Protein AF-A0A930I0I2-F1 (afdb_monomer_lite)

Organism: NCBI:txid470565

pLDDT: mean 81.36, std 16.93, range [35.41, 98.44]

Secondary structure (DSSP, 8-state):
------GGGHHHHHHHHH-------TTB-TTS-B----HHHHTT-SSHHHHSEEEEETTT--EEEPPPTTT---EEESSPPPEEEEE-SSSEEEEEEEEEETTEEEEEEEPPPTT---HHHHHHHTS-EEEE-TTTEE--EEEEESSTT---EEEEEEEE-SSSTTEEEEE-EE-TT--S-SSB-EE--S--GGGGGGG-EEEEEHHHHHHHHHHHHHTTPPPP--GGGG-

Structure (mmCIF, N/CA/C/O backbone):
data_AF-A0A930I0I2-F1
#
_entry.id   AF-A0A930I0I2-F1
#
loop_
_atom_site.group_PDB
_atom_site.id
_atom_site.type_symbol
_atom_site.label_atom_id
_atom_site.label_alt_id
_atom_site.label_comp_id
_atom_site.label_asym_id
_atom_site.label_entity_id
_atom_site.label_seq_id
_atom_site.pdbx_PDB_ins_code
_atom_site.Cartn_x
_atom_site.Cartn_y
_atom_site.Cartn_z
_atom_site.occupancy
_atom_site.B_iso_or_equiv
_atom_site.auth_seq_id
_atom_site.auth_comp_id
_atom_site.auth_asym_id
_atom_site.auth_atom_id
_atom_site.pdbx_PDB_model_num
ATOM 1 N N . MET A 1 1 ? -36.118 -1.905 63.253 1.00 38.25 1 MET A N 1
ATOM 2 C CA . MET A 1 1 ? -36.672 -1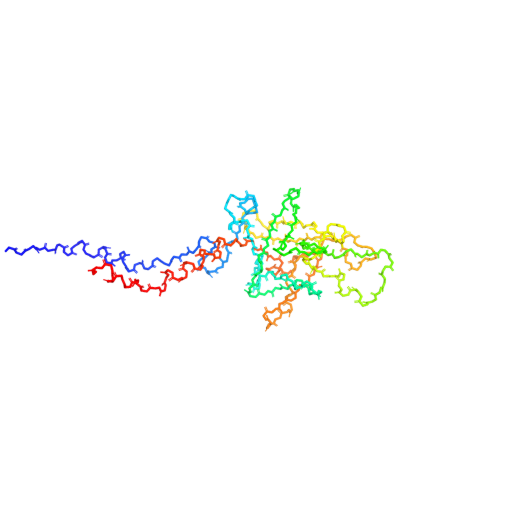.181 62.087 1.00 38.25 1 MET A CA 1
ATOM 3 C C . MET A 1 1 ? -35.900 -1.634 60.847 1.00 38.25 1 MET A C 1
ATOM 5 O O . MET A 1 1 ? -34.799 -1.159 60.617 1.00 38.25 1 MET A O 1
ATOM 9 N N . MET A 1 2 ? -36.390 -2.649 60.124 1.00 35.41 2 MET A N 1
ATOM 10 C CA . MET A 1 2 ? -35.710 -3.192 58.935 1.00 35.41 2 MET A CA 1
ATOM 11 C C . MET A 1 2 ? -36.033 -2.324 57.714 1.00 35.41 2 MET A C 1
ATOM 13 O O . MET A 1 2 ? -37.198 -2.191 57.339 1.00 35.41 2 MET A O 1
ATOM 17 N N . ARG A 1 3 ? -35.004 -1.729 57.097 1.00 46.03 3 ARG A N 1
ATOM 18 C CA . ARG A 1 3 ?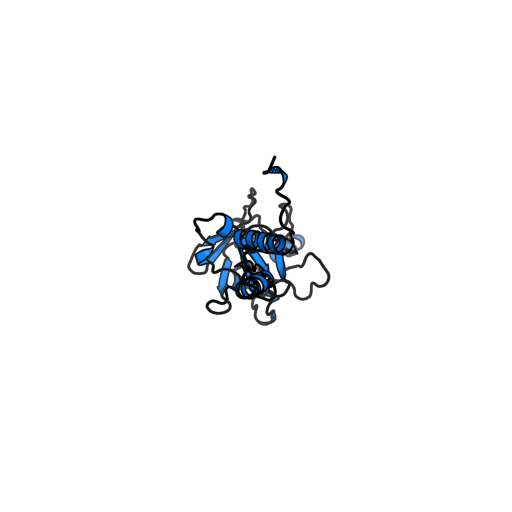 -35.109 -1.045 55.801 1.00 46.03 3 ARG A CA 1
ATOM 19 C C . ARG A 1 3 ? -35.489 -2.080 54.738 1.00 46.03 3 ARG A C 1
ATOM 21 O O . ARG A 1 3 ? -34.676 -2.929 54.387 1.00 46.03 3 ARG A O 1
ATOM 28 N N . LYS A 1 4 ? -36.721 -2.007 54.229 1.00 47.16 4 LYS A N 1
ATOM 29 C CA . LYS A 1 4 ? -37.136 -2.727 53.021 1.00 47.16 4 LYS A CA 1
ATOM 30 C C . LYS A 1 4 ? -36.369 -2.127 51.844 1.00 47.16 4 LYS A C 1
ATOM 32 O O . LYS A 1 4 ? -36.668 -1.021 51.406 1.00 47.16 4 LYS A O 1
ATOM 37 N N . ILE A 1 5 ? -35.338 -2.826 51.385 1.00 53.22 5 ILE A N 1
ATOM 38 C CA . ILE A 1 5 ? -34.658 -2.498 50.135 1.00 53.22 5 ILE A CA 1
ATOM 39 C C . ILE A 1 5 ? -35.673 -2.777 49.020 1.00 53.22 5 ILE A C 1
ATOM 41 O O . ILE A 1 5 ? -36.119 -3.911 48.854 1.00 53.22 5 ILE A O 1
ATOM 45 N N . ASN A 1 6 ? -36.108 -1.728 48.319 1.00 47.31 6 ASN A N 1
ATOM 46 C CA . ASN A 1 6 ? -37.063 -1.831 47.219 1.00 47.31 6 ASN A CA 1
ATOM 47 C C . ASN A 1 6 ? -36.444 -2.654 46.079 1.00 47.31 6 ASN A C 1
ATOM 49 O O . ASN A 1 6 ? -35.686 -2.133 45.262 1.00 47.31 6 ASN A O 1
ATOM 53 N N . LEU A 1 7 ? -36.816 -3.935 46.011 1.00 49.47 7 LEU A N 1
ATOM 54 C CA . LEU A 1 7 ? -36.404 -4.897 44.982 1.00 49.47 7 LEU A CA 1
ATOM 55 C C . LEU A 1 7 ? -36.693 -4.402 43.545 1.00 49.47 7 LEU A C 1
ATOM 57 O O . LEU A 1 7 ? -36.041 -4.824 42.595 1.00 49.47 7 LEU A O 1
ATOM 61 N N . PHE A 1 8 ? -37.623 -3.450 43.398 1.00 51.97 8 PHE A N 1
ATOM 62 C CA . PHE A 1 8 ? -38.012 -2.817 42.133 1.00 51.97 8 PHE A CA 1
ATOM 63 C C . PHE A 1 8 ? -36.904 -1.999 41.446 1.00 51.97 8 PHE A C 1
ATOM 65 O O . PHE A 1 8 ? -36.985 -1.786 40.241 1.00 51.97 8 PHE A O 1
ATOM 72 N N . PHE A 1 9 ? -35.863 -1.572 42.169 1.00 50.59 9 PHE A N 1
ATOM 73 C CA . PHE A 1 9 ? -34.724 -0.847 41.582 1.00 50.59 9 PHE A CA 1
ATOM 74 C C . PHE A 1 9 ? -33.517 -1.737 41.263 1.00 50.59 9 PHE A C 1
ATOM 76 O O . PHE A 1 9 ? -32.607 -1.298 40.567 1.00 50.59 9 PHE A O 1
ATOM 83 N N . ILE A 1 10 ? -33.499 -2.984 41.740 1.00 55.12 10 ILE A N 1
ATOM 84 C CA . ILE A 1 10 ? -32.363 -3.897 41.541 1.00 55.12 10 ILE A CA 1
ATOM 85 C C . ILE A 1 10 ? -32.454 -4.575 40.168 1.00 55.12 10 ILE A C 1
ATOM 87 O O . ILE A 1 10 ? -31.442 -4.748 39.495 1.00 55.12 10 ILE A O 1
ATOM 91 N N . LEU A 1 11 ? -33.671 -4.891 39.713 1.00 52.16 11 LEU A N 1
ATOM 92 C CA . LEU A 1 11 ? -33.903 -5.608 38.456 1.00 52.16 11 LEU A CA 1
ATOM 93 C C . LEU A 1 11 ? -33.426 -4.845 37.195 1.00 52.16 11 LEU A C 1
ATOM 95 O O . LEU A 1 11 ? -32.760 -5.465 36.368 1.00 52.16 11 LEU A O 1
ATOM 99 N N . PRO A 1 12 ? -33.665 -3.523 37.034 1.00 56.69 12 PRO A N 1
ATOM 100 C CA . PRO A 1 12 ? -33.175 -2.777 35.868 1.00 56.69 12 PRO A CA 1
ATOM 101 C C . PRO A 1 12 ? -31.645 -2.650 35.846 1.00 56.69 12 PRO A C 1
ATOM 103 O O . PRO A 1 12 ? -31.028 -2.740 34.788 1.00 56.69 12 PRO A O 1
ATOM 106 N N . VAL A 1 13 ? -31.024 -2.482 37.019 1.00 56.88 13 VAL A N 1
ATOM 107 C CA . VAL A 1 13 ? -29.564 -2.361 37.171 1.00 56.88 13 VAL A CA 1
ATOM 108 C C . VAL A 1 13 ? -28.870 -3.689 36.858 1.00 56.88 13 VAL A C 1
ATOM 110 O O . VAL A 1 13 ? -27.823 -3.700 36.217 1.00 56.88 13 VAL A O 1
ATOM 113 N N . MET A 1 14 ? -29.476 -4.819 37.234 1.00 54.19 14 MET A N 1
ATOM 114 C CA . MET A 1 14 ? -28.942 -6.148 36.923 1.00 54.19 14 MET A CA 1
ATOM 115 C C . MET A 1 14 ? -29.042 -6.493 35.427 1.00 54.19 14 MET A C 1
ATOM 117 O O . MET A 1 14 ? -28.151 -7.145 34.896 1.00 54.19 14 MET A O 1
ATOM 121 N N . ILE A 1 15 ? -30.075 -6.007 34.727 1.00 54.91 15 ILE A N 1
ATOM 122 C CA . ILE A 1 15 ? -30.208 -6.158 33.265 1.00 54.91 15 ILE A CA 1
ATOM 123 C C . ILE A 1 15 ? -29.134 -5.340 32.527 1.00 54.91 15 ILE A C 1
ATOM 125 O O . ILE A 1 15 ? -28.549 -5.833 31.567 1.00 54.91 15 ILE A O 1
ATOM 129 N N . LEU A 1 16 ? -28.808 -4.133 33.007 1.00 51.69 16 LEU A N 1
ATOM 130 C CA . LEU A 1 16 ? -27.704 -3.316 32.477 1.00 51.69 16 LEU A CA 1
ATOM 131 C C . LEU A 1 16 ? -26.320 -3.956 32.696 1.00 51.69 16 LEU A C 1
ATOM 133 O O . LEU A 1 16 ? -25.446 -3.785 31.855 1.00 51.69 16 LEU A O 1
ATOM 137 N N . LEU A 1 17 ? -26.135 -4.725 33.776 1.00 49.16 17 LEU A N 1
ATOM 138 C CA . LEU A 1 17 ? -24.907 -5.488 34.058 1.00 49.16 17 LEU A CA 1
ATOM 139 C C . LEU A 1 17 ? -24.774 -6.777 33.222 1.00 49.16 17 LEU A C 1
ATOM 141 O O . LEU A 1 17 ? -23.666 -7.275 33.046 1.00 49.16 17 LEU A O 1
ATOM 145 N N . LEU A 1 18 ? -25.884 -7.319 32.706 1.00 45.09 18 LEU A N 1
ATOM 146 C CA . LEU A 1 18 ? -25.906 -8.500 31.827 1.00 45.09 18 LEU A CA 1
ATOM 147 C C . LEU A 1 18 ? -25.731 -8.144 30.344 1.00 45.09 18 LEU A C 1
ATOM 149 O O . LEU A 1 18 ? -25.440 -9.021 29.528 1.00 45.09 18 LEU A O 1
ATOM 153 N N . CYS A 1 19 ? -25.862 -6.866 29.985 1.00 43.16 19 CYS A N 1
ATOM 154 C CA . CYS A 1 19 ? -25.411 -6.361 28.699 1.00 43.16 19 CYS A CA 1
ATOM 155 C C . CYS A 1 19 ? -23.885 -6.266 28.727 1.00 43.16 19 CYS A C 1
ATOM 157 O O . CYS A 1 19 ? -23.324 -5.195 28.941 1.00 43.16 19 CYS A O 1
ATOM 159 N N . SER A 1 20 ? -23.200 -7.386 28.490 1.00 45.38 20 SER A N 1
ATOM 160 C CA . SER A 1 20 ? -21.807 -7.353 28.056 1.00 45.38 20 SER A CA 1
ATOM 161 C C . SER A 1 20 ? -21.763 -6.530 26.768 1.00 45.38 20 SER A C 1
ATOM 163 O O . SER A 1 20 ? -22.045 -7.046 25.681 1.00 45.38 20 SER A O 1
ATOM 165 N N . THR A 1 21 ? -21.491 -5.229 26.867 1.00 45.25 21 THR A N 1
ATOM 166 C CA . THR A 1 21 ? -21.156 -4.431 25.698 1.00 45.25 21 THR A CA 1
ATOM 167 C C . THR A 1 21 ? -19.889 -5.062 25.164 1.00 45.25 21 THR A C 1
ATOM 169 O O . THR A 1 21 ? -18.833 -4.950 25.784 1.00 45.25 21 THR A O 1
ATOM 172 N N . ARG A 1 22 ? -19.994 -5.802 24.057 1.00 47.19 22 ARG A N 1
ATOM 173 C CA . ARG A 1 22 ? -18.814 -6.150 23.278 1.00 47.19 22 ARG A CA 1
ATOM 174 C C . ARG A 1 22 ? -18.198 -4.809 22.914 1.00 47.19 22 ARG A C 1
ATOM 176 O O . ARG A 1 22 ? -18.758 -4.092 22.089 1.00 47.19 22 ARG A O 1
ATOM 183 N N . SER A 1 23 ? -17.145 -4.418 23.621 1.00 49.84 23 SER A N 1
ATOM 184 C CA . SER A 1 23 ? -16.356 -3.255 23.257 1.00 49.84 23 SER A CA 1
ATOM 185 C C . SER A 1 23 ? -15.853 -3.549 21.854 1.00 49.84 23 SER A C 1
ATOM 187 O O . SER A 1 23 ? -15.070 -4.470 21.657 1.00 49.84 23 SER A O 1
ATOM 189 N N . MET A 1 24 ? -16.412 -2.864 20.865 1.00 58.06 24 MET A N 1
ATOM 190 C CA . MET A 1 24 ? -15.939 -2.924 19.491 1.00 58.06 24 MET A CA 1
ATOM 191 C C . MET A 1 24 ? -14.930 -1.797 19.347 1.00 58.06 24 MET A C 1
ATOM 193 O O . MET A 1 24 ? -15.205 -0.666 19.753 1.00 58.06 24 MET A O 1
ATOM 197 N N . ALA A 1 25 ? -13.760 -2.089 18.794 1.00 60.59 25 ALA A N 1
ATOM 198 C CA . ALA A 1 25 ? -12.853 -1.020 18.424 1.00 60.59 25 ALA A CA 1
ATOM 199 C C . ALA A 1 25 ? -13.436 -0.229 17.260 1.00 60.59 25 ALA A C 1
ATOM 201 O O . ALA A 1 25 ? -13.974 -0.811 16.319 1.00 60.59 25 ALA A O 1
ATOM 202 N N . GLN A 1 26 ? -13.287 1.093 17.310 1.00 64.88 26 GLN A N 1
ATOM 203 C CA . GLN A 1 26 ? -13.819 2.017 16.307 1.00 64.88 26 GLN A CA 1
ATOM 204 C C . GLN A 1 26 ? -13.385 1.668 14.866 1.00 64.88 26 GLN A C 1
ATOM 206 O O . GLN A 1 26 ? -14.102 1.987 13.920 1.00 64.88 26 GLN A O 1
ATOM 211 N N . GLY A 1 27 ? -12.252 0.975 14.698 1.00 80.50 27 GLY A N 1
ATOM 212 C CA . GLY A 1 27 ? -11.712 0.571 13.398 1.00 80.50 27 GLY A CA 1
ATOM 213 C C . GLY A 1 27 ? -12.313 -0.698 12.770 1.00 80.50 27 GLY A C 1
ATOM 214 O O . GLY A 1 27 ? -11.995 -0.990 11.614 1.00 80.50 27 GLY A O 1
ATOM 215 N N . GLN A 1 28 ? -13.155 -1.470 13.472 1.00 87.69 28 GLN A N 1
ATOM 216 C CA . GLN A 1 28 ? -13.702 -2.749 12.982 1.00 87.69 28 GLN A CA 1
ATOM 217 C C . GLN A 1 28 ? -15.238 -2.780 12.939 1.00 87.69 28 GLN A C 1
ATOM 219 O O . GLN A 1 28 ? -15.914 -2.165 13.760 1.00 87.69 28 GLN A O 1
ATOM 224 N N . ASP A 1 29 ? -15.791 -3.524 11.978 1.00 85.12 29 ASP A N 1
ATOM 225 C CA . ASP A 1 29 ? -17.227 -3.778 11.857 1.00 85.12 29 ASP A CA 1
ATOM 226 C C . ASP A 1 29 ? -17.707 -4.924 12.769 1.00 85.12 29 ASP A C 1
ATOM 228 O O . ASP A 1 29 ? -16.924 -5.576 13.462 1.00 85.12 29 ASP A O 1
ATOM 232 N N . ALA A 1 30 ? -19.014 -5.210 12.743 1.00 82.69 30 ALA A N 1
ATOM 233 C CA . ALA A 1 30 ? -19.640 -6.266 13.549 1.00 82.69 30 ALA A CA 1
ATOM 234 C C . ALA A 1 30 ? -19.101 -7.689 13.281 1.00 82.69 30 ALA A C 1
ATOM 236 O O . ALA A 1 30 ? -19.321 -8.584 14.096 1.00 82.69 30 ALA A O 1
ATOM 237 N N . ASN A 1 31 ? -18.397 -7.900 12.166 1.00 84.06 31 ASN A N 1
ATOM 238 C CA . ASN A 1 31 ? -17.780 -9.167 11.776 1.00 84.06 31 ASN A CA 1
ATOM 239 C C . ASN A 1 31 ? -16.259 -9.174 12.023 1.00 84.06 31 ASN A C 1
ATOM 241 O O . ASN A 1 31 ? -15.558 -10.036 11.483 1.00 84.06 31 ASN A O 1
ATOM 245 N N . TYR A 1 32 ? -15.742 -8.221 12.810 1.00 83.19 32 TYR A N 1
ATOM 246 C CA . TYR A 1 32 ? -14.315 -8.037 13.093 1.00 83.19 32 TYR A CA 1
ATOM 247 C C . TYR A 1 32 ? -13.475 -7.789 11.830 1.00 83.19 32 TYR A C 1
ATOM 249 O O . TYR A 1 32 ? -12.282 -8.103 11.782 1.00 83.19 32 TYR A O 1
ATOM 257 N N . LYS A 1 33 ? -14.088 -7.241 10.774 1.00 88.75 33 LYS A N 1
ATOM 258 C CA . LYS A 1 33 ? -13.380 -6.799 9.572 1.00 88.75 33 LYS A CA 1
ATOM 259 C C . LYS A 1 33 ? -13.045 -5.327 9.700 1.00 88.75 33 LYS A C 1
ATOM 261 O O . LYS A 1 33 ? -13.829 -4.539 10.219 1.00 88.75 33 LYS A O 1
ATOM 266 N N . TRP A 1 34 ? -11.875 -4.941 9.207 1.00 94.38 34 TRP A N 1
ATOM 267 C CA . TRP A 1 34 ? -11.480 -3.541 9.219 1.00 94.38 34 TRP A CA 1
ATOM 268 C C . TRP A 1 34 ? -12.423 -2.690 8.380 1.00 94.38 34 TRP A C 1
ATOM 270 O O . TRP A 1 34 ? -12.714 -3.031 7.231 1.00 94.38 34 TRP A O 1
ATOM 280 N N . VAL A 1 35 ? -12.837 -1.549 8.922 1.00 94.31 35 VAL A N 1
ATOM 281 C CA . VAL A 1 35 ? -13.601 -0.534 8.189 1.00 94.31 35 VAL A CA 1
ATOM 282 C C . VAL A 1 35 ? -12.679 0.210 7.219 1.00 94.31 35 VAL A C 1
ATOM 284 O O . VAL A 1 35 ? -13.036 0.349 6.050 1.00 94.31 35 VAL A O 1
ATOM 287 N N . GLY A 1 36 ? -11.458 0.543 7.653 1.00 95.19 36 GLY A N 1
ATOM 288 C CA . GLY A 1 36 ? -10.484 1.337 6.896 1.00 95.19 36 GLY A CA 1
ATOM 289 C C . GLY A 1 36 ? -10.616 2.836 7.173 1.00 95.19 36 GLY A C 1
ATOM 290 O O . GLY A 1 36 ? -11.591 3.281 7.779 1.00 95.19 36 GLY A O 1
ATOM 291 N N . ASN A 1 37 ? -9.634 3.615 6.717 1.00 96.75 37 ASN A N 1
ATOM 292 C CA . ASN A 1 37 ? -9.574 5.058 6.949 1.00 96.75 37 ASN A CA 1
ATOM 293 C C . ASN A 1 37 ? -9.609 5.870 5.655 1.00 96.75 37 ASN A C 1
ATOM 295 O O . ASN A 1 37 ? -9.185 5.416 4.589 1.00 96.75 37 ASN A O 1
ATOM 299 N N . GLU A 1 38 ? -10.088 7.104 5.774 1.00 95.38 38 GLU A N 1
ATOM 300 C CA . GLU A 1 38 ? -9.947 8.122 4.737 1.00 95.38 38 GLU A CA 1
ATOM 301 C C . GLU A 1 38 ? -8.498 8.623 4.717 1.00 95.38 38 GLU A C 1
ATOM 303 O O . GLU A 1 38 ? -7.921 8.925 5.761 1.00 95.38 38 GLU A O 1
ATOM 308 N N . LEU A 1 39 ? -7.881 8.733 3.537 1.00 94.62 39 LEU A N 1
ATOM 309 C CA . LEU A 1 39 ? -6.479 9.170 3.450 1.00 94.62 39 LEU A CA 1
ATOM 310 C C . LEU A 1 39 ? -6.261 10.577 4.024 1.00 94.62 39 LEU A C 1
ATOM 312 O O . LEU A 1 39 ? -5.215 10.854 4.607 1.00 94.62 39 LEU A O 1
ATOM 316 N N . SER A 1 40 ? -7.257 11.454 3.893 1.00 92.50 40 SER A N 1
ATOM 317 C CA . SER A 1 40 ? -7.248 12.815 4.444 1.00 92.50 40 SER A CA 1
ATOM 318 C C . SER A 1 40 ? -7.254 12.856 5.972 1.00 92.50 40 SER A C 1
ATOM 320 O O . SER A 1 40 ? -6.789 13.836 6.542 1.00 92.50 40 SER A O 1
ATOM 322 N N . THR A 1 41 ? -7.767 11.820 6.643 1.00 92.56 41 THR A N 1
ATOM 323 C CA . THR A 1 41 ? -7.766 11.738 8.112 1.00 92.56 41 THR A CA 1
ATOM 324 C C . THR A 1 41 ? -6.497 11.086 8.649 1.00 92.56 41 THR A C 1
ATOM 326 O O . THR A 1 41 ? -6.192 11.222 9.831 1.00 92.56 41 THR A O 1
ATOM 329 N N . VAL A 1 42 ? -5.780 10.356 7.795 1.00 92.69 42 VAL A N 1
ATOM 330 C CA . VAL A 1 42 ? -4.522 9.674 8.113 1.00 92.69 42 VAL A CA 1
ATOM 331 C C . VAL A 1 42 ? -3.334 10.609 7.933 1.00 92.69 42 VAL A C 1
ATOM 333 O O . VAL A 1 42 ? -2.493 10.696 8.814 1.00 92.69 42 VAL A O 1
ATOM 336 N N . ILE A 1 43 ? -3.234 11.289 6.791 1.00 91.69 43 ILE A N 1
ATOM 337 C CA . ILE A 1 43 ? -2.031 12.039 6.414 1.00 91.69 43 ILE A CA 1
ATOM 338 C C . ILE A 1 43 ? -1.994 13.388 7.130 1.00 91.69 43 ILE A C 1
ATOM 340 O O . ILE A 1 43 ? -2.938 14.169 7.045 1.00 91.69 43 ILE A O 1
ATOM 344 N N . GLY A 1 44 ? -0.866 13.691 7.780 1.00 85.56 44 GLY A N 1
ATOM 345 C CA . GLY A 1 44 ? -0.661 14.971 8.465 1.00 85.56 44 GLY A CA 1
ATOM 346 C C . GLY A 1 44 ? -1.509 15.126 9.730 1.00 85.56 44 GLY A C 1
ATOM 347 O O . GLY A 1 44 ? -1.733 16.246 10.186 1.00 85.56 44 GLY A O 1
ATOM 348 N N . ASN A 1 45 ? -1.989 14.017 10.294 1.00 92.81 45 ASN A N 1
ATOM 349 C CA . ASN A 1 45 ? -2.738 14.018 11.539 1.00 92.81 45 ASN A CA 1
ATOM 350 C C . ASN A 1 45 ? -1.826 14.439 12.708 1.00 92.81 45 ASN 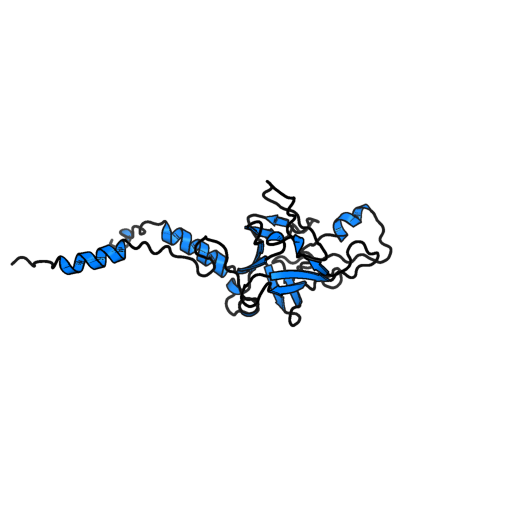A C 1
ATOM 352 O O . ASN A 1 45 ? -0.639 14.109 12.742 1.00 92.81 45 ASN A O 1
ATOM 356 N N . SER A 1 46 ? -2.365 15.158 13.693 1.00 92.19 46 SER A N 1
ATOM 357 C CA . SER A 1 46 ? -1.611 15.538 14.895 1.00 92.19 46 SER A CA 1
ATOM 358 C C . SER A 1 46 ? -1.320 14.348 15.815 1.00 92.19 46 SER A C 1
ATOM 360 O O . SER A 1 46 ? -0.345 14.376 16.565 1.00 92.19 46 SER A O 1
ATOM 362 N N . ASN A 1 47 ? -2.132 13.289 15.752 1.00 92.25 47 ASN A N 1
ATOM 363 C CA . ASN A 1 47 ? -1.865 12.027 16.426 1.00 92.25 47 ASN A CA 1
ATOM 364 C C . ASN A 1 47 ? -0.892 11.179 15.591 1.00 92.25 47 ASN A C 1
ATOM 366 O O . ASN A 1 47 ? -1.226 10.719 14.499 1.00 92.25 47 ASN A O 1
ATOM 370 N N . ALA A 1 48 ? 0.297 10.913 16.135 1.00 91.31 48 ALA A N 1
ATOM 371 C CA . ALA A 1 48 ? 1.309 10.087 15.480 1.00 91.31 48 ALA A CA 1
ATOM 372 C C . ALA A 1 48 ? 0.815 8.661 15.163 1.00 91.31 48 ALA A C 1
ATOM 374 O O . ALA A 1 48 ? 1.168 8.116 14.118 1.00 91.31 48 ALA A O 1
ATOM 375 N N . ASP A 1 49 ? -0.051 8.087 16.005 1.00 93.19 49 ASP A N 1
ATOM 376 C CA . ASP A 1 49 ? -0.615 6.749 15.789 1.00 93.19 49 ASP A CA 1
ATOM 377 C C . ASP A 1 49 ? -1.580 6.699 14.592 1.00 93.19 49 ASP A C 1
ATOM 379 O O . ASP A 1 49 ? -1.793 5.631 14.020 1.00 93.19 49 ASP A O 1
ATOM 383 N N . MET A 1 50 ? -2.142 7.842 14.186 1.00 94.25 50 MET A N 1
ATOM 384 C CA . MET A 1 50 ? -2.968 7.947 12.978 1.00 94.25 50 MET A CA 1
ATOM 385 C C . MET A 1 50 ? -2.123 8.033 11.702 1.00 94.25 50 MET A C 1
ATOM 387 O O . MET A 1 50 ? -2.587 7.614 10.648 1.00 94.25 50 MET A O 1
ATOM 391 N N . ASN A 1 51 ? -0.890 8.545 11.790 1.00 92.31 51 ASN A N 1
ATOM 392 C CA . ASN A 1 51 ? 0.009 8.702 10.640 1.00 92.31 51 ASN A CA 1
ATOM 393 C C . ASN A 1 51 ? 0.742 7.402 10.269 1.00 92.31 51 ASN A C 1
ATOM 395 O O . ASN A 1 51 ? 1.175 7.244 9.127 1.00 92.31 51 ASN A O 1
ATOM 399 N N . ALA A 1 52 ? 0.914 6.489 11.229 1.00 93.31 52 ALA A N 1
ATOM 400 C CA . ALA A 1 52 ? 1.487 5.170 10.994 1.00 93.31 52 ALA A CA 1
ATOM 401 C C . ALA A 1 52 ? 0.394 4.213 10.507 1.00 93.31 52 ALA A C 1
ATOM 403 O O . ALA A 1 52 ? -0.561 3.940 11.237 1.00 93.31 52 ALA A O 1
ATOM 404 N N . VAL A 1 53 ? 0.535 3.691 9.288 1.00 95.44 53 VAL A N 1
ATOM 405 C CA . VAL A 1 53 ? -0.479 2.838 8.657 1.00 95.44 53 VAL A CA 1
ATOM 406 C C . VAL A 1 53 ? 0.032 1.461 8.278 1.00 95.44 53 VAL A C 1
ATOM 408 O O . VAL A 1 53 ? 1.213 1.236 8.062 1.00 95.44 53 VAL A O 1
ATOM 411 N N . TYR A 1 54 ? -0.906 0.536 8.151 1.00 96.56 54 TYR A N 1
ATOM 412 C CA . TYR A 1 54 ? -0.716 -0.838 7.733 1.00 96.56 54 TYR A CA 1
ATOM 413 C C . TYR A 1 54 ? -1.664 -1.092 6.569 1.00 96.56 54 TYR A C 1
ATOM 415 O O . TYR A 1 54 ? -2.876 -0.885 6.677 1.00 96.56 54 TYR A O 1
ATOM 423 N N . LEU A 1 55 ? -1.116 -1.529 5.439 1.00 97.44 55 LEU A N 1
ATOM 424 C CA . LEU A 1 55 ? -1.897 -1.741 4.228 1.00 97.44 55 LEU A CA 1
ATOM 425 C C . LEU A 1 55 ? -2.526 -3.141 4.258 1.00 97.44 55 LEU A C 1
ATOM 427 O O . LEU A 1 55 ? -1.829 -4.138 4.094 1.00 97.44 55 LEU A O 1
ATOM 431 N N . TYR A 1 56 ? -3.833 -3.221 4.497 1.00 97.44 56 TYR A N 1
ATOM 432 C CA . TYR A 1 56 ? -4.592 -4.464 4.649 1.00 97.44 56 TYR A CA 1
ATOM 433 C C . TYR A 1 56 ? -5.293 -4.857 3.348 1.00 97.44 56 TYR A C 1
ATOM 435 O O . TYR A 1 56 ? -6.056 -4.068 2.794 1.00 97.44 56 TYR A O 1
ATOM 443 N N . ASN A 1 57 ? -5.074 -6.079 2.872 1.00 97.44 57 ASN A N 1
ATOM 444 C CA . ASN A 1 57 ? -5.728 -6.621 1.689 1.00 97.44 57 ASN A CA 1
ATOM 445 C C . ASN A 1 57 ? -7.108 -7.185 2.037 1.00 97.44 57 ASN A C 1
ATOM 447 O O . ASN A 1 57 ? -7.229 -8.059 2.898 1.00 97.44 57 ASN A O 1
ATOM 451 N N . VAL A 1 58 ? -8.142 -6.734 1.328 1.00 96.69 58 VAL A N 1
ATOM 452 C CA . VAL A 1 58 ? -9.531 -7.120 1.614 1.00 96.69 58 VAL A CA 1
ATOM 453 C C . VAL A 1 58 ? -9.776 -8.600 1.316 1.00 96.69 58 VAL A C 1
ATOM 455 O O . VAL A 1 58 ? -10.413 -9.282 2.117 1.00 96.69 58 VAL A O 1
ATOM 458 N N . GLY A 1 59 ? -9.261 -9.111 0.195 1.00 94.62 59 GLY A N 1
ATOM 459 C CA . GLY A 1 59 ? -9.534 -10.477 -0.260 1.00 94.62 59 GLY A CA 1
ATOM 460 C C . GLY A 1 59 ? -8.880 -11.555 0.596 1.00 94.62 59 GLY A C 1
ATOM 461 O O . GLY A 1 59 ? -9.491 -12.581 0.884 1.00 94.62 59 GLY A O 1
ATOM 462 N N . THR A 1 60 ? -7.651 -11.311 1.050 1.00 93.38 60 THR A N 1
ATOM 463 C CA . THR A 1 60 ? -6.864 -12.315 1.786 1.00 93.38 60 THR A CA 1
ATOM 464 C C . THR A 1 60 ? -6.836 -12.097 3.294 1.00 93.38 60 THR A C 1
ATOM 466 O O . THR A 1 60 ? -6.466 -13.001 4.043 1.00 93.38 60 THR A O 1
ATOM 469 N N . GLY A 1 61 ? -7.194 -10.898 3.756 1.00 93.19 61 GLY A N 1
ATOM 470 C CA . GLY A 1 61 ? -7.076 -10.500 5.153 1.00 93.19 61 GLY A CA 1
ATOM 471 C C . GLY A 1 61 ? -5.637 -10.393 5.664 1.00 93.19 61 GLY A C 1
ATOM 472 O O . GLY A 1 61 ? -5.413 -10.420 6.873 1.00 93.19 61 GLY A O 1
ATOM 473 N N . LYS A 1 62 ? -4.666 -10.306 4.751 1.00 93.25 62 LYS A N 1
ATOM 474 C CA . LYS A 1 62 ? -3.240 -10.152 5.046 1.00 93.25 62 LYS A CA 1
ATOM 475 C C . LYS A 1 62 ? -2.805 -8.707 4.854 1.00 93.25 62 LYS A C 1
ATOM 477 O O . LYS A 1 62 ? -3.465 -7.933 4.169 1.00 93.25 62 LYS A O 1
ATOM 482 N N . TYR A 1 63 ? -1.671 -8.353 5.429 1.00 95.00 63 TYR A N 1
ATOM 483 C CA . TYR A 1 63 ? -1.082 -7.029 5.319 1.00 95.00 63 TYR A CA 1
ATOM 484 C C . TYR A 1 63 ? 0.096 -7.025 4.359 1.00 95.00 63 TYR A C 1
ATOM 486 O O . TYR A 1 63 ? 0.812 -8.022 4.255 1.00 95.00 63 TYR A O 1
ATOM 494 N N . LEU A 1 64 ? 0.346 -5.884 3.721 1.00 94.81 64 LEU A N 1
ATOM 495 C CA . LEU A 1 64 ? 1.619 -5.647 3.062 1.00 94.81 64 LEU A CA 1
ATOM 496 C C . LEU A 1 64 ? 2.745 -5.732 4.093 1.00 94.81 64 LEU A C 1
ATOM 498 O O . LEU A 1 64 ? 2.708 -5.126 5.167 1.00 94.81 64 LEU A O 1
ATOM 502 N N . ASN A 1 65 ? 3.757 -6.498 3.729 1.00 90.88 65 ASN A N 1
ATOM 503 C CA . ASN A 1 65 ? 4.986 -6.651 4.464 1.00 90.88 65 ASN A CA 1
ATOM 504 C C . ASN A 1 65 ? 6.134 -6.323 3.506 1.00 90.88 65 ASN A C 1
ATOM 506 O O . ASN A 1 65 ? 6.210 -6.864 2.395 1.00 90.88 65 ASN A O 1
ATOM 510 N N . VAL A 1 66 ? 6.970 -5.374 3.913 1.00 80.75 66 VAL A N 1
ATOM 511 C CA . VAL A 1 66 ? 8.103 -4.912 3.118 1.00 80.75 66 VAL A CA 1
ATOM 512 C C . VAL A 1 66 ? 9.255 -5.881 3.361 1.00 80.75 66 VAL A C 1
ATOM 514 O O . VAL A 1 66 ? 9.574 -6.198 4.502 1.00 80.75 66 VAL A O 1
ATOM 517 N N . GLY A 1 67 ? 9.813 -6.464 2.300 1.00 67.50 67 GLY A N 1
ATOM 518 C CA . GLY A 1 67 ? 10.893 -7.435 2.463 1.00 67.50 67 GLY A CA 1
ATOM 519 C C . GLY A 1 67 ? 12.135 -6.818 3.120 1.00 67.50 67 GLY A C 1
ATOM 520 O O . GLY A 1 67 ? 12.259 -5.602 3.240 1.00 67.50 67 GLY A O 1
ATOM 521 N N . SER A 1 68 ? 13.058 -7.669 3.573 1.00 50.97 68 SER A N 1
ATOM 522 C CA . SER A 1 68 ? 14.336 -7.213 4.134 1.00 50.97 68 SER A CA 1
ATOM 523 C C . SER A 1 68 ? 15.208 -6.530 3.067 1.00 50.97 68 SER A C 1
ATOM 525 O O . SER A 1 68 ? 15.093 -6.847 1.882 1.00 50.97 68 SER A O 1
ATOM 527 N N . ILE A 1 69 ? 16.122 -5.669 3.533 1.00 45.53 69 ILE A N 1
ATOM 528 C CA . ILE A 1 69 ? 17.093 -4.816 2.810 1.00 45.53 69 ILE A CA 1
ATOM 529 C C . ILE A 1 69 ? 17.932 -5.561 1.743 1.00 45.53 69 ILE A C 1
ATOM 531 O O . ILE A 1 69 ? 18.551 -4.939 0.893 1.00 45.53 69 ILE A O 1
ATOM 535 N N . TRP A 1 70 ? 17.925 -6.897 1.724 1.00 48.38 70 TRP A N 1
ATOM 536 C CA . TRP A 1 70 ? 18.783 -7.725 0.867 1.00 48.38 70 TRP A CA 1
ATOM 537 C C . TRP A 1 70 ? 18.037 -8.457 -0.260 1.00 48.38 70 TRP A C 1
ATOM 539 O O . TRP A 1 70 ? 18.236 -9.651 -0.477 1.00 48.38 70 TRP A O 1
ATOM 549 N N . GLY A 1 71 ? 17.164 -7.760 -0.992 1.00 53.22 71 GLY A N 1
ATOM 550 C CA . GLY A 1 71 ? 16.617 -8.284 -2.254 1.00 53.22 71 GLY A CA 1
ATOM 551 C C . GLY A 1 71 ? 15.349 -9.126 -2.122 1.00 53.22 71 GLY A C 1
ATOM 552 O O . GLY A 1 71 ? 15.054 -9.962 -2.975 1.00 53.22 71 GLY A O 1
ATOM 553 N N . THR A 1 72 ? 14.562 -8.909 -1.068 1.00 72.31 72 THR A N 1
ATOM 554 C CA . THR A 1 72 ? 13.239 -9.522 -0.972 1.00 72.31 72 THR A CA 1
ATOM 555 C C . THR A 1 72 ? 12.171 -8.511 -1.374 1.00 72.31 72 THR A C 1
ATOM 557 O O . THR A 1 72 ? 11.966 -7.516 -0.687 1.00 72.31 72 THR A O 1
ATOM 560 N N . SER A 1 73 ? 11.464 -8.772 -2.473 1.00 85.75 73 SER A N 1
ATOM 561 C CA . SER A 1 73 ? 10.291 -7.981 -2.854 1.00 85.75 73 SER A CA 1
ATOM 562 C C . SER A 1 73 ? 9.212 -8.035 -1.770 1.00 85.75 73 SER A C 1
ATOM 564 O O . SER A 1 73 ? 9.185 -8.945 -0.929 1.00 85.75 73 SER A O 1
ATOM 566 N N . ILE A 1 74 ? 8.283 -7.084 -1.813 1.00 91.12 74 ILE A N 1
ATOM 567 C CA . ILE A 1 74 ? 7.128 -7.065 -0.911 1.00 91.12 74 ILE A CA 1
ATOM 568 C C . ILE A 1 74 ? 6.361 -8.400 -0.931 1.00 91.12 74 ILE A C 1
ATOM 570 O O . ILE A 1 74 ? 6.370 -9.145 -1.915 1.00 91.12 74 ILE A O 1
ATOM 574 N N . SER A 1 75 ? 5.674 -8.710 0.167 1.00 91.69 75 SER A N 1
ATOM 575 C CA . SER A 1 75 ? 4.772 -9.868 0.258 1.00 91.69 75 SER A CA 1
ATOM 576 C C . SER A 1 75 ? 3.575 -9.577 1.155 1.00 91.69 75 SER A C 1
ATOM 578 O O . SER A 1 75 ? 3.639 -8.673 1.983 1.00 91.69 75 SER A O 1
ATOM 580 N N . ALA A 1 76 ? 2.479 -10.312 0.988 1.00 93.19 76 ALA A N 1
ATOM 581 C CA . ALA A 1 76 ? 1.350 -10.220 1.904 1.00 93.19 76 ALA A CA 1
ATOM 582 C C . ALA A 1 76 ? 1.522 -11.237 3.042 1.00 93.19 76 ALA A C 1
ATOM 584 O O . ALA A 1 76 ? 1.767 -12.419 2.790 1.00 93.19 76 ALA A O 1
ATOM 585 N N . TYR A 1 77 ? 1.399 -10.792 4.293 1.00 91.31 77 TYR A N 1
ATOM 586 C CA . TYR A 1 77 ? 1.645 -11.605 5.486 1.00 91.31 77 TYR A CA 1
ATOM 587 C C . TYR A 1 77 ? 0.611 -11.358 6.590 1.00 91.31 77 TYR A C 1
ATOM 589 O O . TYR A 1 77 ? -0.118 -10.371 6.571 1.00 91.31 77 TYR A O 1
ATOM 597 N N . ASN A 1 78 ? 0.537 -12.251 7.580 1.00 88.06 78 ASN A N 1
ATOM 598 C CA . ASN A 1 78 ? -0.416 -12.112 8.694 1.00 88.06 78 ASN A CA 1
ATOM 599 C C . ASN A 1 78 ? -0.101 -10.907 9.597 1.00 88.06 78 ASN A C 1
ATOM 601 O O . ASN A 1 78 ? -1.000 -10.358 10.224 1.00 88.06 78 ASN A O 1
ATOM 605 N N . VAL A 1 79 ? 1.170 -10.503 9.651 1.00 83.75 79 VAL A N 1
ATOM 606 C CA . VAL A 1 79 ? 1.636 -9.331 10.396 1.00 83.75 79 VAL A CA 1
ATOM 607 C C . VAL A 1 79 ? 2.113 -8.289 9.395 1.00 83.75 79 VAL A C 1
ATOM 609 O O . VAL A 1 79 ? 3.006 -8.564 8.587 1.00 83.75 79 VAL A O 1
ATOM 612 N N . GLY A 1 80 ? 1.489 -7.115 9.439 1.00 85.56 80 GLY A N 1
ATOM 613 C CA . GLY A 1 80 ? 1.868 -5.977 8.612 1.00 85.56 80 GLY A CA 1
ATOM 614 C C . GLY A 1 80 ? 3.076 -5.245 9.161 1.00 85.56 80 GLY A C 1
ATOM 615 O O . GLY A 1 80 ? 3.328 -5.250 10.366 1.00 85.56 80 GLY A O 1
ATOM 616 N N . MET A 1 81 ? 3.795 -4.578 8.268 1.00 88.50 81 MET A N 1
ATOM 617 C CA . MET A 1 81 ? 4.791 -3.589 8.663 1.00 88.50 81 MET A CA 1
ATOM 618 C C . MET A 1 81 ? 4.181 -2.196 8.610 1.00 88.50 81 MET A C 1
ATOM 620 O O . MET A 1 81 ? 3.313 -1.925 7.779 1.00 88.50 81 MET A O 1
ATOM 624 N N . GLY A 1 82 ? 4.626 -1.339 9.528 1.00 91.88 82 GLY A N 1
ATOM 625 C CA . GLY A 1 82 ? 4.237 0.062 9.530 1.00 91.88 82 GLY A CA 1
ATOM 626 C C . GLY A 1 82 ? 4.752 0.751 8.272 1.00 91.88 82 GLY A C 1
ATOM 627 O O . GLY A 1 82 ? 5.871 0.499 7.822 1.00 91.88 82 GLY A O 1
ATOM 628 N N . LEU A 1 83 ? 3.911 1.612 7.726 1.00 94.94 83 LEU A N 1
ATOM 629 C CA . LEU A 1 83 ? 4.162 2.446 6.567 1.00 94.94 83 LEU A CA 1
ATOM 630 C C . LEU A 1 83 ? 3.774 3.883 6.906 1.00 94.94 83 LEU A C 1
ATOM 632 O O . LEU A 1 83 ? 2.966 4.138 7.805 1.00 94.94 83 LEU A O 1
ATOM 636 N N . LYS A 1 84 ? 4.304 4.816 6.129 1.00 94.44 84 LYS A N 1
ATOM 637 C CA . LYS A 1 84 ? 3.911 6.219 6.129 1.00 94.44 84 LYS A CA 1
ATOM 638 C C . LYS A 1 84 ? 3.470 6.617 4.724 1.00 94.44 84 LYS A C 1
ATOM 640 O O . LYS A 1 84 ? 3.968 6.093 3.732 1.00 94.44 84 LYS A O 1
ATOM 645 N N . LEU A 1 85 ? 2.504 7.526 4.649 1.00 96.06 85 LEU A N 1
ATOM 646 C CA . LEU A 1 85 ? 2.038 8.095 3.390 1.00 96.06 85 LEU A CA 1
ATOM 647 C C . LEU A 1 85 ? 2.416 9.568 3.318 1.00 96.06 85 LEU A C 1
ATOM 649 O O . LEU A 1 85 ? 2.079 10.338 4.220 1.00 96.06 85 LEU A O 1
ATOM 653 N N . THR A 1 86 ? 3.034 9.964 2.210 1.00 95.06 86 THR A N 1
ATOM 654 C CA . THR A 1 86 ? 3.296 11.369 1.887 1.00 95.06 86 THR A CA 1
ATOM 655 C C . THR A 1 86 ? 2.514 11.735 0.634 1.00 95.06 86 THR A C 1
ATOM 657 O O . THR A 1 86 ? 2.657 11.102 -0.408 1.00 95.06 86 THR A O 1
ATOM 660 N N . LYS A 1 87 ? 1.645 12.747 0.730 1.00 95.81 87 LYS A N 1
ATOM 661 C CA . LYS A 1 87 ? 0.849 13.220 -0.408 1.00 95.81 87 LYS A CA 1
ATOM 662 C C . LYS A 1 87 ? 1.703 14.102 -1.319 1.00 95.81 87 LYS A C 1
ATOM 664 O O . LYS A 1 87 ? 2.277 15.079 -0.849 1.00 95.81 87 LYS A O 1
ATOM 669 N N . ILE A 1 88 ? 1.732 13.778 -2.610 1.00 95.31 88 ILE A N 1
ATOM 670 C CA . ILE A 1 88 ? 2.482 14.511 -3.642 1.00 95.31 88 ILE A CA 1
ATOM 671 C C . ILE A 1 88 ? 1.543 15.387 -4.470 1.00 95.31 88 ILE A C 1
ATOM 673 O O . ILE A 1 88 ? 1.811 16.564 -4.699 1.00 95.31 88 ILE A O 1
ATOM 677 N N . SER A 1 89 ? 0.412 14.827 -4.895 1.00 94.19 89 SER A N 1
ATOM 678 C CA . SER A 1 89 ? -0.620 15.530 -5.664 1.00 94.19 89 SER A CA 1
ATOM 679 C C . SER A 1 89 ? -2.012 15.030 -5.257 1.00 94.19 89 SER A C 1
ATOM 681 O O . SER A 1 89 ? -2.131 14.345 -4.246 1.00 94.19 89 SER A O 1
ATOM 683 N N . ALA A 1 90 ? -3.076 15.385 -5.989 1.00 90.25 90 ALA A N 1
ATOM 684 C CA . ALA A 1 90 ? -4.461 15.038 -5.648 1.00 90.25 90 ALA A CA 1
ATOM 685 C C . ALA A 1 90 ? -4.643 13.556 -5.266 1.00 90.25 90 ALA A C 1
ATOM 687 O O . ALA A 1 90 ? -5.119 13.302 -4.156 1.00 90.25 90 ALA A O 1
ATOM 688 N N . ASP A 1 91 ? -4.166 12.646 -6.125 1.00 93.62 91 ASP A N 1
ATOM 689 C CA . ASP A 1 91 ? -4.274 11.187 -5.963 1.00 93.62 91 ASP A CA 1
ATOM 690 C C . ASP A 1 91 ? -2.908 10.478 -5.945 1.00 93.62 91 ASP A C 1
ATOM 692 O O . ASP A 1 91 ? -2.853 9.249 -5.905 1.00 93.62 91 ASP A O 1
ATOM 696 N N . THR A 1 92 ? -1.804 11.231 -6.001 1.00 96.69 92 THR A N 1
ATOM 697 C CA . THR A 1 92 ? -0.438 10.688 -6.031 1.00 96.69 92 THR A CA 1
ATOM 698 C C . THR A 1 92 ? 0.219 10.775 -4.662 1.00 96.69 92 THR A C 1
ATOM 700 O O . THR A 1 92 ? 0.211 11.834 -4.026 1.00 96.69 92 THR A O 1
ATOM 703 N N . TYR A 1 93 ? 0.837 9.677 -4.241 1.00 97.62 93 TYR A N 1
ATOM 704 C CA . TYR A 1 93 ? 1.433 9.500 -2.927 1.00 97.62 93 TYR A CA 1
ATOM 705 C C . TYR A 1 93 ? 2.764 8.752 -3.022 1.00 97.62 93 TYR A C 1
ATOM 707 O O . TYR A 1 93 ? 2.930 7.865 -3.860 1.00 97.62 93 TYR A O 1
ATOM 715 N N . HIS A 1 94 ? 3.674 9.048 -2.099 1.00 96.69 94 HIS A N 1
ATOM 716 C CA . HIS A 1 94 ? 4.740 8.122 -1.728 1.00 96.69 94 HIS A CA 1
ATOM 717 C C . HIS A 1 94 ? 4.241 7.213 -0.611 1.00 96.69 94 HIS A C 1
ATOM 719 O O . HIS A 1 94 ? 3.571 7.664 0.323 1.00 96.69 94 HIS A O 1
ATOM 725 N N . ILE A 1 95 ? 4.558 5.925 -0.731 1.00 96.38 95 ILE A N 1
ATOM 726 C CA . ILE A 1 95 ? 4.337 4.929 0.315 1.00 96.38 95 ILE A CA 1
ATOM 727 C C . ILE A 1 95 ? 5.713 4.573 0.854 1.00 96.38 95 ILE A C 1
ATOM 729 O O . ILE A 1 95 ? 6.556 4.071 0.118 1.00 96.38 95 ILE A O 1
ATOM 733 N N . GLU A 1 96 ? 5.942 4.865 2.122 1.00 93.81 96 GLU A N 1
ATOM 734 C CA . GLU A 1 96 ? 7.253 4.832 2.757 1.00 93.81 96 GLU A CA 1
ATOM 735 C C . GLU A 1 96 ? 7.293 3.724 3.808 1.00 93.81 96 GLU A C 1
ATOM 737 O O . GLU A 1 96 ? 6.399 3.622 4.651 1.00 93.81 96 GLU A O 1
ATOM 742 N N . GLY A 1 97 ? 8.331 2.896 3.775 1.00 90.94 97 GLY A N 1
ATOM 743 C CA . GLY A 1 97 ? 8.688 2.030 4.887 1.00 90.94 97 GLY A CA 1
ATOM 744 C C . GLY A 1 97 ? 9.235 2.830 6.067 1.00 90.94 97 GLY A C 1
ATOM 745 O O . GLY A 1 97 ? 9.682 3.964 5.935 1.00 90.94 97 GLY A O 1
ATOM 746 N N . VAL A 1 98 ? 9.218 2.215 7.248 1.00 83.75 98 VAL A N 1
ATOM 747 C CA . VAL A 1 98 ? 9.752 2.822 8.482 1.00 83.75 98 VAL A CA 1
ATOM 748 C C . VAL A 1 98 ? 11.279 2.757 8.601 1.00 83.75 98 VAL A C 1
ATOM 750 O O . VAL A 1 98 ? 11.836 3.369 9.507 1.00 83.75 98 VAL A O 1
ATOM 753 N N . LEU A 1 99 ? 11.950 1.989 7.739 1.00 83.50 99 LEU A N 1
ATOM 754 C CA . LEU A 1 99 ? 13.405 1.834 7.737 1.00 83.50 99 LEU A CA 1
ATOM 755 C C . LEU A 1 99 ? 13.992 2.532 6.513 1.00 83.50 99 LEU A C 1
ATOM 757 O O . LEU A 1 99 ? 13.522 2.308 5.401 1.00 83.50 99 LEU A O 1
ATOM 761 N N . GLU A 1 100 ? 15.034 3.325 6.736 1.00 83.00 100 GLU A N 1
ATOM 762 C CA . GLU A 1 100 ? 15.791 4.000 5.686 1.00 83.00 100 GLU A CA 1
ATOM 763 C C . GLU A 1 100 ? 17.097 3.262 5.396 1.00 83.00 100 GLU A C 1
ATOM 765 O O . GLU A 1 100 ? 17.790 2.813 6.313 1.00 83.00 100 GLU A O 1
ATOM 770 N N . THR A 1 101 ? 17.404 3.112 4.109 1.00 82.81 101 THR A N 1
ATOM 771 C CA . THR A 1 101 ? 18.656 2.550 3.599 1.00 82.81 101 THR A CA 1
ATOM 772 C C . THR A 1 101 ? 19.333 3.550 2.668 1.00 82.81 101 THR A C 1
ATOM 774 O O . THR A 1 101 ? 18.723 4.539 2.261 1.00 82.81 101 THR A O 1
ATOM 777 N N . ASP A 1 102 ? 20.573 3.257 2.272 1.00 83.62 102 ASP A N 1
ATOM 778 C CA . ASP A 1 102 ? 21.293 4.051 1.268 1.00 83.62 102 ASP A CA 1
ATOM 779 C C . ASP A 1 102 ? 20.559 4.097 -0.091 1.00 83.62 102 ASP A C 1
ATOM 781 O O . ASP A 1 102 ? 20.695 5.067 -0.835 1.00 83.62 102 ASP A O 1
ATOM 785 N N . ASP A 1 103 ? 19.744 3.079 -0.394 1.00 82.19 103 ASP A N 1
ATOM 786 C CA . ASP A 1 103 ? 18.946 2.985 -1.623 1.00 82.19 103 ASP A CA 1
ATOM 787 C C . ASP A 1 103 ? 17.538 3.592 -1.483 1.00 82.19 103 ASP A C 1
ATOM 789 O O . ASP A 1 103 ? 16.838 3.780 -2.488 1.00 82.19 103 ASP A O 1
ATOM 793 N N . GLY A 1 104 ? 17.136 3.942 -0.255 1.00 89.00 104 GLY A N 1
ATOM 794 C CA . GLY A 1 104 ? 15.914 4.669 0.055 1.00 89.00 104 GLY A CA 1
ATOM 795 C C . GLY A 1 104 ? 15.011 4.007 1.084 1.00 89.00 104 GLY A C 1
ATOM 796 O O . GLY A 1 104 ? 15.404 3.140 1.859 1.00 89.00 104 GLY A O 1
ATOM 797 N N . HIS A 1 105 ? 13.759 4.450 1.087 1.00 91.56 105 HIS A N 1
ATOM 798 C CA . HIS A 1 105 ? 12.721 3.977 2.006 1.00 91.56 105 HIS A CA 1
ATOM 799 C C . HIS A 1 105 ? 11.332 3.930 1.352 1.00 91.56 105 HIS A C 1
ATOM 801 O O . HIS A 1 105 ? 10.337 3.673 2.026 1.00 91.56 105 HIS A O 1
ATOM 807 N N . MET A 1 106 ? 11.224 4.208 0.050 1.00 93.75 106 MET A N 1
ATOM 808 C CA . MET A 1 106 ? 9.945 4.248 -0.658 1.00 93.75 106 MET A CA 1
ATOM 809 C C . MET A 1 106 ? 9.625 2.905 -1.308 1.00 93.75 106 MET A C 1
ATOM 811 O O . MET A 1 106 ? 10.516 2.157 -1.714 1.00 93.75 106 MET A O 1
ATOM 815 N N . LEU A 1 107 ? 8.333 2.612 -1.444 1.00 93.62 107 LEU A N 1
ATOM 816 C CA . LEU A 1 107 ? 7.855 1.500 -2.248 1.00 93.62 107 LEU A CA 1
ATOM 817 C C . LEU A 1 107 ? 7.925 1.872 -3.725 1.00 93.62 107 LEU A C 1
ATOM 819 O O . LEU A 1 107 ? 7.364 2.889 -4.130 1.00 93.62 107 LEU A O 1
ATOM 823 N N . GLY A 1 108 ? 8.525 1.023 -4.552 1.00 91.69 108 GLY A N 1
ATOM 824 C CA . GLY A 1 108 ? 8.572 1.284 -5.987 1.00 91.69 108 GLY A CA 1
ATOM 825 C C . GLY A 1 108 ? 9.062 0.128 -6.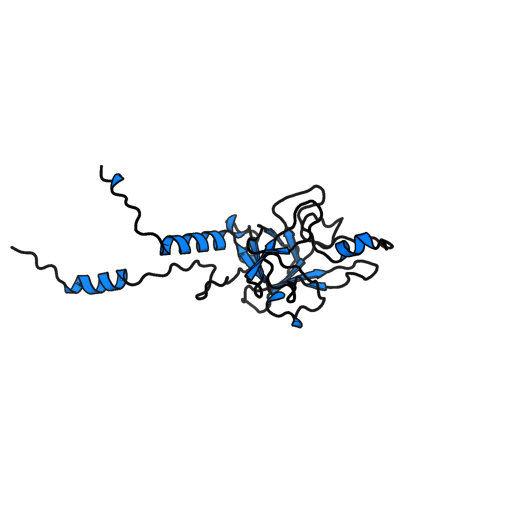841 1.00 91.69 108 GLY A C 1
ATOM 826 O O . GLY A 1 108 ? 9.633 -0.849 -6.342 1.00 91.69 108 GLY A O 1
ATOM 827 N N . PHE A 1 109 ? 8.831 0.270 -8.145 1.00 89.25 109 PHE A N 1
ATOM 828 C CA . PHE A 1 109 ? 9.424 -0.583 -9.171 1.00 89.25 109 PHE A CA 1
ATOM 829 C C . PHE A 1 109 ? 10.804 -0.045 -9.544 1.00 89.25 109 PHE A C 1
ATOM 831 O O . PHE A 1 109 ? 10.914 1.154 -9.803 1.00 89.25 109 PHE A O 1
ATOM 838 N N . PRO A 1 110 ? 11.847 -0.885 -9.607 1.00 86.12 110 PRO A N 1
ATOM 839 C CA . PRO A 1 110 ? 13.168 -0.423 -10.012 1.00 86.12 110 PRO A CA 1
ATOM 840 C C . PRO A 1 110 ? 13.144 0.117 -11.449 1.00 86.12 110 PRO A C 1
ATOM 842 O O . PRO A 1 110 ? 12.413 -0.390 -12.304 1.00 86.12 110 PRO A O 1
ATOM 845 N N . HIS A 1 111 ? 13.974 1.124 -11.727 1.00 82.19 111 HIS A N 1
ATOM 846 C CA . HIS A 1 111 ? 14.219 1.563 -13.099 1.00 82.19 111 HIS A CA 1
ATOM 847 C C . HIS A 1 111 ? 14.901 0.445 -13.889 1.00 82.19 111 HIS A C 1
ATOM 849 O O . HIS A 1 111 ? 15.868 -0.160 -13.423 1.00 82.19 111 HIS A O 1
ATOM 855 N N . VAL A 1 112 ? 14.429 0.206 -15.112 1.00 76.62 112 VAL A N 1
ATOM 856 C CA . VAL A 1 112 ? 15.122 -0.650 -16.083 1.00 76.62 112 VAL A CA 1
ATOM 857 C C . VAL A 1 112 ? 15.854 0.270 -17.046 1.00 76.62 112 VAL A C 1
ATOM 859 O O . VAL A 1 112 ? 15.231 1.089 -17.722 1.00 76.62 112 VAL A O 1
ATOM 862 N N . LEU A 1 113 ? 17.184 0.180 -17.068 1.00 70.88 113 LEU A N 1
ATOM 863 C CA . LEU A 1 113 ? 17.994 0.976 -17.984 1.00 70.88 113 LEU A CA 1
ATOM 864 C C . LEU A 1 113 ? 17.752 0.514 -19.425 1.00 70.88 113 LEU A C 1
ATOM 866 O O . LEU A 1 113 ? 17.658 -0.684 -19.697 1.00 70.88 113 LEU A O 1
ATOM 870 N N . ALA A 1 114 ? 17.699 1.465 -20.356 1.00 65.56 114 ALA A N 1
ATOM 871 C CA . ALA A 1 114 ? 17.558 1.157 -21.773 1.00 65.56 114 ALA A CA 1
ATOM 872 C C . ALA A 1 114 ? 18.711 0.250 -22.242 1.00 65.56 114 ALA A C 1
ATOM 874 O O . ALA A 1 114 ? 19.882 0.601 -22.101 1.00 65.56 114 ALA A O 1
ATOM 875 N N . GLY A 1 115 ? 18.364 -0.913 -22.801 1.00 63.59 115 GLY A N 1
ATOM 876 C CA . GLY A 1 115 ? 19.326 -1.926 -23.247 1.00 63.59 115 GLY A CA 1
ATOM 877 C C . GLY A 1 115 ? 19.805 -2.893 -22.157 1.00 63.59 115 GLY A C 1
ATOM 878 O O . GLY A 1 115 ? 20.647 -3.739 -22.453 1.00 63.59 115 GLY A O 1
ATOM 879 N N . ASP A 1 116 ? 19.290 -2.811 -20.921 1.00 67.81 116 ASP A N 1
ATOM 880 C CA . ASP A 1 116 ? 19.478 -3.890 -19.946 1.00 67.81 116 ASP A CA 1
ATOM 881 C C . ASP A 1 116 ? 18.617 -5.087 -20.384 1.00 67.81 116 ASP A C 1
ATOM 883 O O . ASP A 1 116 ? 17.390 -5.070 -20.299 1.00 67.81 116 ASP A O 1
ATOM 887 N N . GLU A 1 117 ? 19.275 -6.108 -20.931 1.00 67.00 117 GLU A N 1
ATOM 888 C CA . GLU A 1 117 ? 18.662 -7.365 -21.378 1.00 67.00 117 GLU A CA 1
ATOM 889 C C . GLU A 1 117 ? 19.091 -8.553 -20.501 1.00 67.00 117 GLU A C 1
ATOM 891 O O . GLU A 1 117 ? 18.768 -9.696 -20.819 1.00 67.00 117 GLU A O 1
ATOM 896 N N . VAL A 1 118 ? 19.812 -8.309 -19.392 1.00 67.88 118 VAL A N 1
ATOM 897 C CA . VAL A 1 118 ? 20.388 -9.369 -18.547 1.00 67.88 118 VAL A CA 1
ATOM 898 C C . VAL A 1 118 ? 19.269 -10.249 -17.969 1.00 67.88 118 VAL A C 1
ATOM 900 O O . VAL A 1 118 ? 18.525 -9.784 -17.099 1.00 67.88 118 VAL A O 1
ATOM 903 N N . PRO A 1 119 ? 19.150 -11.528 -18.384 1.00 63.16 119 PRO A N 1
ATOM 904 C CA . PRO A 1 119 ? 18.021 -12.378 -17.997 1.00 63.16 119 PRO A CA 1
ATOM 905 C C . PRO A 1 119 ? 17.866 -12.546 -16.482 1.00 63.16 119 PRO A C 1
ATOM 907 O O . PRO A 1 119 ? 16.750 -12.528 -15.967 1.00 63.16 119 PRO A O 1
ATOM 910 N N . ASP A 1 120 ? 18.979 -12.615 -15.750 1.00 65.50 120 ASP A N 1
ATOM 911 C CA . ASP A 1 120 ? 18.975 -12.816 -14.295 1.00 65.50 120 ASP A CA 1
ATOM 912 C C . ASP A 1 120 ? 18.342 -11.648 -13.524 1.00 65.50 120 ASP A C 1
ATOM 914 O O . ASP A 1 120 ? 17.784 -11.836 -12.441 1.00 65.50 120 ASP A O 1
ATOM 918 N N . LYS A 1 121 ? 18.373 -10.434 -14.088 1.00 66.31 121 LYS A N 1
ATOM 919 C CA . LYS A 1 121 ? 17.785 -9.245 -13.462 1.00 66.31 121 LYS A CA 1
ATOM 920 C C . LYS A 1 121 ? 16.291 -9.088 -13.754 1.00 66.31 121 LYS A C 1
ATOM 922 O O . LYS A 1 121 ? 15.606 -8.413 -12.986 1.00 66.31 121 LYS A O 1
ATOM 927 N N . GLN A 1 122 ? 15.769 -9.742 -14.797 1.00 63.81 122 GLN A N 1
ATOM 928 C CA . GLN A 1 122 ? 14.376 -9.592 -15.243 1.00 63.81 122 GLN A CA 1
ATOM 929 C C . GLN A 1 122 ? 13.362 -9.898 -14.139 1.00 63.81 122 GLN A C 1
ATOM 931 O O . GLN A 1 122 ? 12.400 -9.157 -13.970 1.00 63.81 122 GLN A O 1
ATOM 936 N N . SER A 1 123 ? 13.622 -10.930 -13.331 1.00 65.00 123 SER A N 1
ATOM 937 C CA . SER A 1 123 ? 12.753 -11.315 -12.207 1.00 65.00 123 SER A CA 1
ATOM 938 C C . SER A 1 123 ? 12.684 -10.289 -11.067 1.00 65.00 123 SER A C 1
ATOM 940 O O . SER A 1 123 ? 11.852 -10.423 -10.171 1.00 65.00 123 SER A O 1
ATOM 942 N N . SER A 1 124 ? 13.584 -9.301 -11.058 1.00 73.19 124 SER A N 1
ATOM 943 C CA . SER A 1 124 ? 13.553 -8.174 -10.122 1.00 73.19 124 SER A CA 1
ATOM 944 C C . SER A 1 124 ? 12.874 -6.948 -10.727 1.00 73.19 124 SER A C 1
ATOM 946 O O . SER A 1 124 ? 12.388 -6.104 -9.983 1.00 73.19 124 SER A O 1
ATOM 948 N N . TRP A 1 125 ? 12.821 -6.825 -12.054 1.00 75.56 125 TRP A N 1
ATOM 949 C CA . TRP A 1 125 ? 12.244 -5.652 -12.716 1.00 75.56 125 TRP A CA 1
ATOM 950 C C . TRP A 1 125 ? 10.732 -5.568 -12.535 1.00 75.56 125 TRP A C 1
ATOM 952 O O . TRP A 1 125 ? 10.181 -4.481 -12.379 1.00 75.56 125 TRP A O 1
ATOM 962 N N . ASP A 1 126 ? 10.061 -6.716 -12.512 1.00 79.25 126 ASP A N 1
ATOM 963 C CA . ASP A 1 126 ? 8.609 -6.827 -12.405 1.00 79.25 126 ASP A CA 1
ATOM 964 C C . ASP A 1 126 ? 8.103 -6.878 -10.958 1.00 79.25 126 ASP A C 1
ATOM 966 O O . ASP A 1 126 ? 6.966 -7.282 -10.721 1.00 79.25 126 ASP A O 1
ATOM 970 N N . ARG A 1 127 ? 8.920 -6.461 -9.981 1.00 87.62 127 ARG A N 1
ATOM 971 C CA . ARG A 1 127 ? 8.583 -6.521 -8.554 1.00 87.62 127 ARG A CA 1
ATOM 972 C C . ARG A 1 127 ? 8.742 -5.186 -7.853 1.00 87.62 127 ARG A C 1
ATOM 974 O O . ARG A 1 127 ? 9.555 -4.344 -8.221 1.00 87.62 127 ARG A O 1
ATOM 981 N N . VAL A 1 128 ? 7.976 -5.040 -6.778 1.00 90.56 128 VAL A N 1
ATOM 982 C CA . VAL A 1 128 ? 8.029 -3.876 -5.894 1.00 90.56 128 VAL A CA 1
ATOM 983 C C . VAL A 1 128 ? 8.918 -4.167 -4.690 1.00 90.56 128 VAL A C 1
ATOM 985 O O . VAL A 1 128 ? 8.823 -5.229 -4.065 1.00 90.56 128 VAL A O 1
ATOM 988 N N . PHE A 1 129 ? 9.741 -3.188 -4.336 1.00 90.44 129 PHE A N 1
ATOM 989 C CA . PHE A 1 129 ? 10.607 -3.196 -3.157 1.00 90.44 129 PHE A CA 1
ATOM 990 C C . PHE A 1 129 ? 10.396 -1.920 -2.339 1.00 90.44 129 PHE A C 1
ATOM 992 O O . PHE A 1 129 ? 9.658 -1.054 -2.791 1.00 90.44 129 PHE A O 1
ATOM 999 N N . CYS A 1 130 ? 10.998 -1.826 -1.150 1.00 90.56 130 CYS A N 1
ATOM 1000 C CA . CYS A 1 130 ? 10.783 -0.747 -0.166 1.00 90.56 130 CYS A CA 1
ATOM 1001 C C . CYS A 1 130 ? 12.062 0.059 0.159 1.00 90.56 130 CYS A C 1
ATOM 1003 O O . CYS A 1 130 ? 12.103 0.855 1.088 1.00 90.56 130 CYS A O 1
ATOM 1005 N N . ASP A 1 131 ? 13.124 -0.177 -0.591 1.00 89.19 131 ASP A N 1
ATOM 1006 C CA . ASP A 1 131 ? 14.453 0.425 -0.510 1.00 89.19 131 ASP A CA 1
ATOM 1007 C C . ASP A 1 131 ? 14.679 1.279 -1.765 1.00 89.19 131 ASP A C 1
ATOM 1009 O O . ASP A 1 131 ? 15.624 1.063 -2.525 1.00 89.19 131 ASP A O 1
ATOM 1013 N N . ARG A 1 132 ? 13.716 2.158 -2.073 1.00 90.19 132 ARG A N 1
ATOM 1014 C CA . ARG A 1 132 ? 13.709 2.948 -3.309 1.00 90.19 132 ARG A CA 1
ATOM 1015 C C . ARG A 1 132 ? 13.673 4.449 -3.056 1.00 90.19 132 ARG A C 1
ATOM 1017 O O . ARG A 1 132 ? 13.166 4.913 -2.033 1.00 90.19 132 ARG A O 1
ATOM 1024 N N . ILE A 1 133 ? 14.157 5.187 -4.051 1.00 91.12 133 ILE A N 1
ATOM 1025 C CA . ILE A 1 133 ? 14.071 6.642 -4.200 1.00 91.12 133 ILE A CA 1
ATOM 1026 C C . ILE A 1 133 ? 13.715 6.987 -5.650 1.00 91.12 133 ILE A C 1
ATOM 1028 O O . ILE A 1 133 ? 13.928 6.198 -6.569 1.00 91.12 133 ILE A O 1
ATOM 1032 N N . SER A 1 134 ? 13.222 8.201 -5.898 1.00 91.12 134 SER A N 1
ATOM 1033 C CA . SER A 1 134 ? 12.776 8.619 -7.239 1.00 91.12 134 SER A CA 1
ATOM 1034 C C . SER A 1 134 ? 13.863 8.551 -8.326 1.00 91.12 134 SER A C 1
ATOM 1036 O O . SER A 1 134 ? 13.550 8.492 -9.514 1.00 91.12 134 SER A O 1
ATOM 1038 N N . THR A 1 135 ? 15.148 8.552 -7.954 1.00 89.31 135 THR A N 1
ATOM 1039 C CA . THR A 1 135 ? 16.262 8.449 -8.910 1.00 89.31 135 THR A CA 1
ATOM 1040 C C . THR A 1 135 ? 16.568 7.015 -9.344 1.00 89.31 135 THR A C 1
ATOM 1042 O O . THR A 1 135 ? 17.172 6.845 -10.401 1.00 89.31 135 THR A O 1
ATOM 1045 N N . ASN A 1 136 ? 16.159 5.994 -8.580 1.00 85.94 136 ASN A N 1
ATOM 1046 C CA . ASN A 1 136 ? 16.421 4.578 -8.881 1.00 85.94 136 ASN A CA 1
ATOM 1047 C C . ASN A 1 136 ? 15.149 3.756 -9.169 1.00 85.94 136 ASN A C 1
ATOM 1049 O O . ASN A 1 136 ? 15.255 2.588 -9.552 1.00 85.94 136 ASN A O 1
ATOM 1053 N N . ALA A 1 137 ? 13.964 4.354 -9.025 1.00 89.25 137 ALA A N 1
ATOM 1054 C CA . ALA A 1 137 ? 12.689 3.674 -9.199 1.00 89.25 137 ALA A CA 1
ATOM 1055 C C . ALA A 1 137 ? 11.516 4.593 -9.548 1.00 89.25 137 ALA A C 1
ATOM 1057 O O . ALA A 1 137 ? 11.525 5.800 -9.298 1.00 89.25 137 ALA A O 1
ATOM 1058 N N . TYR A 1 138 ? 10.449 3.962 -10.032 1.00 91.44 138 TYR A N 1
ATOM 1059 C CA . TYR A 1 138 ? 9.104 4.522 -10.068 1.00 91.44 138 TYR A CA 1
ATOM 1060 C C . TYR A 1 138 ? 8.456 4.330 -8.692 1.00 91.44 138 TYR A C 1
ATOM 1062 O O . TYR A 1 138 ? 8.137 3.205 -8.301 1.00 91.44 138 TYR A O 1
ATOM 1070 N N . VAL A 1 139 ? 8.304 5.428 -7.949 1.00 94.06 139 VAL A N 1
ATOM 1071 C CA . VAL A 1 139 ? 7.836 5.447 -6.544 1.00 94.06 139 VAL A CA 1
ATOM 1072 C C . VAL A 1 139 ? 6.522 6.208 -6.348 1.00 94.06 139 VAL A C 1
ATOM 1074 O O . VAL A 1 139 ? 5.988 6.265 -5.242 1.00 94.06 139 VAL A O 1
ATOM 1077 N N . ASP A 1 140 ? 5.989 6.794 -7.418 1.00 95.94 140 ASP A N 1
ATOM 1078 C CA . ASP A 1 140 ? 4.759 7.576 -7.377 1.00 95.94 140 ASP A CA 1
ATOM 1079 C C . ASP A 1 140 ? 3.554 6.637 -7.502 1.00 95.94 140 ASP A C 1
ATOM 1081 O O . ASP A 1 140 ? 3.266 6.084 -8.570 1.00 95.94 140 ASP A O 1
ATOM 1085 N N . TRP A 1 141 ? 2.846 6.444 -6.391 1.00 97.69 141 TRP A N 1
ATOM 1086 C CA . TRP A 1 141 ? 1.654 5.608 -6.325 1.00 97.69 141 TRP A CA 1
ATOM 1087 C C . TRP A 1 141 ? 0.402 6.449 -6.484 1.00 97.69 141 TRP A C 1
ATOM 1089 O O . TRP A 1 141 ? 0.180 7.411 -5.752 1.00 97.69 141 TRP A O 1
ATOM 1099 N N . THR A 1 142 ? -0.463 6.046 -7.403 1.00 98.12 142 THR A N 1
ATOM 1100 C CA . THR A 1 142 ? -1.826 6.553 -7.476 1.00 98.12 142 THR A CA 1
ATOM 1101 C C . THR A 1 142 ? -2.729 5.699 -6.594 1.00 98.12 142 THR A C 1
ATOM 1103 O O . THR A 1 142 ? -2.774 4.476 -6.748 1.00 98.12 142 THR A O 1
ATOM 1106 N N . ILE A 1 143 ? -3.459 6.335 -5.676 1.00 98.12 143 ILE A N 1
ATOM 1107 C CA . ILE A 1 143 ? -4.365 5.657 -4.741 1.00 98.12 143 ILE A CA 1
ATOM 1108 C C . ILE A 1 143 ? -5.785 6.152 -4.997 1.00 98.12 143 ILE A C 1
ATOM 1110 O O . ILE A 1 143 ? -6.088 7.320 -4.771 1.00 98.12 143 ILE A O 1
ATOM 1114 N N . LYS A 1 144 ? -6.663 5.259 -5.463 1.00 97.12 144 LYS A N 1
ATOM 1115 C CA . LYS A 1 144 ? -8.050 5.589 -5.817 1.00 97.12 144 LYS A CA 1
ATOM 1116 C C . LYS A 1 144 ? -9.026 4.820 -4.958 1.00 97.12 144 LYS A C 1
ATOM 1118 O O . LYS A 1 144 ? -8.900 3.609 -4.802 1.00 97.12 144 LYS A O 1
ATOM 1123 N N . GLU A 1 145 ? -10.009 5.525 -4.418 1.00 97.19 145 GLU A N 1
ATOM 1124 C CA . GLU A 1 145 ? -11.103 4.898 -3.692 1.00 97.19 145 GLU A CA 1
ATOM 1125 C C . GLU A 1 145 ? -11.990 4.102 -4.665 1.00 97.19 145 GLU A C 1
ATOM 1127 O O . GLU A 1 145 ? -12.323 4.571 -5.751 1.00 97.19 145 GLU A O 1
ATOM 1132 N N . THR A 1 146 ? -12.365 2.882 -4.285 1.00 96.50 146 THR A N 1
ATOM 1133 C CA . THR A 1 146 ? -13.176 1.969 -5.113 1.00 96.50 146 THR A CA 1
ATOM 1134 C C . THR A 1 146 ? -14.603 2.472 -5.316 1.00 96.50 146 THR A C 1
ATOM 1136 O O . THR A 1 146 ? -15.230 2.197 -6.334 1.00 96.50 146 THR A O 1
ATOM 1139 N N . SER A 1 147 ? -15.122 3.207 -4.336 1.00 95.44 147 SER A N 1
ATOM 1140 C CA . SER A 1 147 ? -16.386 3.938 -4.390 1.00 95.44 147 SER A CA 1
ATOM 1141 C C . SER A 1 147 ? -16.390 5.001 -3.293 1.00 95.44 147 SER A C 1
ATOM 1143 O O . SER A 1 147 ? -15.747 4.813 -2.260 1.00 95.44 147 SER A O 1
ATOM 1145 N N . SER A 1 148 ? -17.096 6.111 -3.517 1.00 95.06 148 SER A N 1
ATOM 1146 C CA . SER A 1 148 ? -17.084 7.260 -2.605 1.00 95.06 148 SER A CA 1
ATOM 1147 C C . SER A 1 148 ? -17.451 6.862 -1.170 1.00 95.06 148 SER A C 1
ATOM 1149 O O . SER A 1 148 ? -18.522 6.303 -0.933 1.00 95.06 148 SER A O 1
ATOM 1151 N N . GLY A 1 149 ? -16.553 7.143 -0.223 1.00 94.00 149 GLY A N 1
ATOM 1152 C CA . GLY A 1 149 ? -16.745 6.888 1.209 1.00 94.00 149 GLY A CA 1
ATOM 1153 C C . GLY A 1 149 ? -16.582 5.425 1.641 1.00 94.00 149 GLY A C 1
ATOM 1154 O O . GLY A 1 149 ? -16.829 5.099 2.802 1.00 94.00 149 GLY A O 1
ATOM 1155 N N . SER A 1 150 ? -16.169 4.531 0.739 1.00 95.31 150 SER A N 1
ATOM 1156 C CA . SER A 1 150 ? -15.929 3.112 1.044 1.00 95.31 150 SER A CA 1
ATOM 1157 C C . SER A 1 150 ? -14.683 2.849 1.886 1.00 95.31 150 SER A C 1
ATOM 1159 O O . SER A 1 150 ? -14.541 1.747 2.428 1.00 95.31 150 SER A O 1
ATOM 1161 N N . LYS A 1 151 ? -13.749 3.809 1.951 1.00 97.25 151 LYS A N 1
ATOM 1162 C CA . LYS A 1 151 ? -12.447 3.695 2.634 1.00 97.25 151 LYS A CA 1
ATOM 1163 C C . LYS A 1 151 ? -11.653 2.467 2.176 1.00 97.25 151 LYS A C 1
ATOM 1165 O O . LYS A 1 151 ? -10.849 1.899 2.917 1.00 97.25 151 LYS A O 1
ATOM 1170 N N . THR A 1 152 ? -11.927 2.047 0.944 1.00 98.19 152 THR A N 1
ATOM 1171 C CA . THR A 1 152 ? -11.381 0.867 0.285 1.00 98.19 152 THR A CA 1
ATOM 1172 C C . THR A 1 152 ? -10.812 1.312 -1.048 1.00 98.19 152 THR A C 1
ATOM 1174 O O . THR A 1 152 ? -11.498 1.996 -1.805 1.00 98.19 152 THR A O 1
ATOM 1177 N N . TYR A 1 153 ? -9.576 0.931 -1.346 1.00 98.44 153 TYR A N 1
ATOM 1178 C CA . TYR A 1 153 ? -8.777 1.552 -2.396 1.00 98.44 153 TYR A CA 1
ATOM 1179 C C . TYR A 1 153 ? -8.160 0.531 -3.348 1.00 98.44 153 TYR A C 1
ATOM 1181 O O . TYR A 1 153 ? -7.831 -0.586 -2.954 1.00 98.44 153 TYR A O 1
ATOM 1189 N N . THR A 1 154 ? -7.938 0.956 -4.587 1.00 98.25 154 THR A N 1
ATOM 1190 C CA . THR A 1 154 ? -6.987 0.347 -5.524 1.00 98.25 154 THR A CA 1
ATOM 1191 C C . THR A 1 154 ? -5.738 1.212 -5.597 1.00 98.25 154 THR A C 1
ATOM 1193 O O . THR A 1 154 ? -5.836 2.442 -5.603 1.00 98.25 154 THR A O 1
ATOM 1196 N N . LEU A 1 155 ? -4.573 0.577 -5.664 1.00 98.25 155 LEU A N 1
ATOM 1197 C CA . LEU A 1 155 ? -3.281 1.250 -5.740 1.00 98.25 155 LEU A CA 1
ATOM 1198 C C . LEU A 1 155 ? -2.579 0.820 -7.022 1.00 98.25 155 LEU A C 1
ATOM 1200 O O . LEU A 1 155 ? -2.540 -0.377 -7.312 1.00 98.25 155 LEU A O 1
ATOM 1204 N N . TYR A 1 156 ? -1.988 1.762 -7.748 1.00 96.94 156 TYR A N 1
ATOM 1205 C CA . TYR A 1 156 ? -1.099 1.446 -8.862 1.00 96.94 156 TYR A CA 1
ATOM 1206 C C . TYR A 1 156 ? 0.078 2.407 -8.929 1.00 96.94 156 TYR A C 1
ATOM 1208 O O . TYR A 1 156 ? -0.029 3.561 -8.524 1.00 96.94 156 TYR A O 1
ATOM 1216 N N . CYS A 1 157 ? 1.193 1.933 -9.466 1.00 93.81 157 CYS A N 1
ATOM 1217 C CA . CYS A 1 157 ? 2.329 2.771 -9.821 1.00 93.81 157 CYS A CA 1
ATOM 1218 C C . CYS A 1 157 ? 2.481 2.738 -11.340 1.00 93.81 157 CYS A C 1
ATOM 1220 O O . CYS A 1 157 ? 2.426 1.664 -11.949 1.00 93.81 157 CYS A O 1
ATOM 1222 N N . LYS A 1 158 ? 2.621 3.911 -11.960 1.00 87.19 158 LYS A N 1
ATOM 1223 C CA . LYS A 1 158 ? 2.882 3.993 -13.396 1.00 87.19 158 LYS A CA 1
ATOM 1224 C C . LYS A 1 158 ? 4.343 3.648 -13.634 1.00 87.19 158 LYS A C 1
ATOM 1226 O O . LYS A 1 158 ? 5.227 4.315 -13.105 1.00 87.19 158 LYS A O 1
ATOM 1231 N N . ASN A 1 159 ? 4.580 2.605 -14.416 1.00 79.56 159 ASN A N 1
ATOM 1232 C CA . ASN A 1 159 ? 5.917 2.194 -14.802 1.00 79.56 159 ASN A CA 1
ATOM 1233 C C . ASN A 1 159 ? 6.087 2.437 -16.306 1.00 79.56 159 ASN A C 1
ATOM 1235 O O . ASN A 1 159 ? 5.378 1.858 -17.130 1.00 79.56 159 ASN A O 1
ATOM 1239 N N . ASP A 1 160 ? 7.005 3.336 -16.650 1.00 74.25 160 ASP A N 1
ATOM 1240 C CA . ASP A 1 160 ? 7.311 3.721 -18.032 1.00 74.25 160 ASP A CA 1
ATOM 1241 C C . ASP A 1 160 ? 8.656 3.126 -18.510 1.00 74.25 160 ASP A C 1
ATOM 1243 O O . ASP A 1 160 ? 9.291 3.656 -19.425 1.00 74.25 160 ASP A O 1
ATOM 1247 N N . ALA A 1 161 ? 9.116 2.034 -17.888 1.00 67.94 161 ALA A N 1
ATOM 1248 C CA . ALA A 1 161 ? 10.382 1.384 -18.216 1.00 67.94 161 ALA A CA 1
ATOM 1249 C C . ALA A 1 161 ? 10.447 0.911 -19.679 1.00 67.94 161 ALA A C 1
ATOM 1251 O O . ALA A 1 161 ? 9.482 0.387 -20.244 1.00 67.94 161 ALA A O 1
ATOM 1252 N N . THR A 1 162 ? 11.631 1.048 -20.283 1.00 61.19 162 THR A N 1
ATOM 1253 C CA . THR A 1 162 ? 11.939 0.575 -21.641 1.00 61.19 162 THR A CA 1
ATOM 1254 C C . THR A 1 162 ? 13.220 -0.275 -21.631 1.00 61.19 162 THR A C 1
ATOM 1256 O O . THR A 1 162 ? 14.223 0.198 -21.099 1.00 61.19 162 THR A O 1
ATOM 1259 N N . PRO A 1 163 ? 13.246 -1.479 -22.252 1.00 61.03 163 PRO A N 1
ATOM 1260 C CA . PRO A 1 163 ? 12.181 -2.115 -23.042 1.00 61.03 163 PRO A CA 1
ATOM 1261 C C . PRO A 1 163 ? 11.049 -2.769 -22.208 1.00 61.03 163 PRO A C 1
ATOM 1263 O O . PRO A 1 163 ? 11.190 -3.052 -21.025 1.00 61.03 163 PRO A O 1
ATOM 1266 N N . ALA A 1 164 ? 9.897 -2.974 -22.861 1.00 57.06 164 ALA A N 1
ATOM 1267 C CA . ALA A 1 164 ? 8.510 -3.005 -22.353 1.00 57.06 164 ALA A CA 1
ATOM 1268 C C . ALA A 1 164 ? 8.062 -4.102 -21.348 1.00 57.06 164 ALA A C 1
ATOM 1270 O O . ALA A 1 164 ? 6.860 -4.384 -21.261 1.00 57.06 164 ALA A O 1
ATOM 1271 N N . ILE A 1 165 ? 8.965 -4.726 -20.587 1.00 61.28 165 ILE A N 1
ATOM 1272 C CA . ILE A 1 165 ? 8.628 -5.873 -19.716 1.00 61.28 165 ILE A CA 1
ATOM 1273 C C . ILE A 1 165 ? 7.646 -5.467 -18.598 1.00 61.28 165 ILE A C 1
ATOM 1275 O O . ILE A 1 165 ? 6.761 -6.240 -18.229 1.00 61.28 165 ILE A O 1
ATOM 1279 N N . VAL A 1 166 ? 7.730 -4.225 -18.109 1.00 68.56 166 VAL A N 1
ATOM 1280 C CA . VAL A 1 166 ? 6.946 -3.740 -16.962 1.00 68.56 166 VAL A CA 1
ATOM 1281 C C . VAL A 1 166 ? 6.312 -2.381 -17.268 1.00 68.56 166 VAL A C 1
ATOM 1283 O O . VAL A 1 166 ? 6.504 -1.427 -16.538 1.00 68.56 166 VAL A O 1
ATOM 1286 N N . HIS A 1 167 ? 5.576 -2.258 -18.373 1.00 79.62 167 HIS A N 1
ATOM 1287 C CA . HIS A 1 167 ? 4.976 -0.976 -18.772 1.00 79.62 167 HIS A CA 1
ATOM 1288 C C . HIS A 1 167 ? 3.534 -0.793 -18.265 1.00 79.62 167 HIS A C 1
ATOM 1290 O O . HIS A 1 167 ? 2.811 -1.775 -18.049 1.00 79.62 167 HIS A O 1
ATOM 1296 N N . GLY A 1 168 ? 3.110 0.467 -18.152 1.00 88.12 168 GLY A N 1
ATOM 1297 C CA . GLY A 1 168 ? 1.734 0.885 -17.888 1.00 88.12 168 GLY A CA 1
ATOM 1298 C C . GLY A 1 168 ? 1.416 1.107 -16.410 1.00 88.12 168 GLY A C 1
ATOM 1299 O O . GLY A 1 168 ? 2.298 1.136 -15.552 1.00 88.12 168 GLY A O 1
ATOM 1300 N N . ASP A 1 169 ? 0.128 1.265 -16.115 1.00 93.56 169 ASP A N 1
ATOM 1301 C CA . ASP A 1 169 ? -0.378 1.388 -14.748 1.00 93.56 169 ASP A CA 1
ATOM 1302 C C . ASP A 1 169 ? -0.353 0.013 -14.079 1.00 93.56 169 ASP A C 1
ATOM 1304 O O . ASP A 1 169 ? -1.151 -0.855 -14.413 1.00 93.56 169 ASP A O 1
ATOM 1308 N N . ARG A 1 170 ? 0.583 -0.225 -13.158 1.00 93.75 170 ARG A N 1
ATOM 1309 C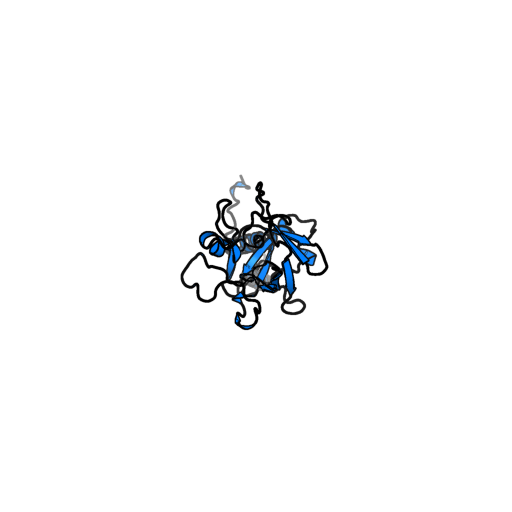 CA . ARG A 1 170 ? 0.775 -1.537 -12.529 1.00 93.75 170 ARG A CA 1
ATOM 1310 C C . ARG A 1 170 ? 0.076 -1.579 -11.177 1.00 93.75 170 ARG A C 1
ATOM 1312 O O . ARG A 1 170 ? 0.543 -0.970 -10.213 1.00 93.75 170 ARG A O 1
ATOM 1319 N N . TYR A 1 171 ? -1.045 -2.291 -11.108 1.00 96.81 171 TYR A N 1
ATOM 1320 C CA . TYR A 1 171 ? -1.870 -2.374 -9.904 1.00 96.81 171 TYR A CA 1
ATOM 1321 C C . TYR A 1 171 ? -1.278 -3.330 -8.875 1.00 96.81 171 TYR A C 1
ATOM 1323 O O . TYR A 1 171 ? -0.811 -4.412 -9.210 1.00 96.81 171 TYR A O 1
ATOM 1331 N N . LEU A 1 172 ? -1.336 -2.959 -7.601 1.00 97.12 172 LEU A N 1
ATOM 1332 C CA . LEU A 1 172 ? -0.896 -3.812 -6.507 1.00 97.12 172 LEU A CA 1
ATOM 1333 C C . LEU A 1 172 ? -1.984 -4.840 -6.173 1.00 97.12 172 LEU A C 1
ATOM 1335 O O . LEU A 1 172 ? -3.005 -4.494 -5.578 1.00 97.12 172 LEU A O 1
ATOM 1339 N N . VAL A 1 173 ? -1.766 -6.107 -6.528 1.00 97.19 173 VAL A N 1
ATOM 1340 C CA . VAL A 1 173 ? -2.752 -7.180 -6.331 1.00 97.19 173 VAL A CA 1
ATOM 1341 C C . VAL A 1 173 ? -2.101 -8.372 -5.640 1.00 97.19 173 VAL A C 1
ATOM 1343 O O . VAL A 1 173 ? -1.047 -8.842 -6.062 1.00 97.19 173 VAL A O 1
ATOM 1346 N N . VAL A 1 174 ? -2.725 -8.883 -4.575 1.00 95.75 174 VAL A N 1
ATOM 1347 C CA . VAL A 1 174 ? -2.267 -10.140 -3.961 1.00 95.75 174 VAL A CA 1
ATOM 1348 C C . VAL A 1 174 ? -2.634 -11.297 -4.881 1.00 95.75 174 VAL A C 1
ATOM 1350 O O . VAL A 1 174 ? -3.796 -11.434 -5.269 1.00 95.75 174 VAL A O 1
ATOM 1353 N N . ASP A 1 175 ? -1.652 -12.130 -5.222 1.00 93.75 175 ASP A N 1
ATOM 1354 C CA . ASP A 1 175 ? -1.829 -13.240 -6.156 1.00 93.75 175 ASP A CA 1
ATOM 1355 C C . ASP A 1 175 ? -2.952 -14.184 -5.676 1.00 93.75 175 ASP A C 1
ATOM 1357 O O . ASP A 1 175 ? -2.813 -14.810 -4.621 1.00 93.75 175 ASP A O 1
ATOM 1361 N N . PRO A 1 176 ? -4.074 -14.303 -6.415 1.00 87.94 176 PRO A N 1
ATOM 1362 C CA . PRO A 1 176 ? -5.189 -15.161 -6.022 1.00 87.94 176 PRO A CA 1
ATOM 1363 C C . PRO A 1 176 ? -4.858 -16.655 -6.096 1.00 87.94 176 PRO A C 1
ATOM 1365 O O . PRO A 1 176 ? -5.570 -17.464 -5.505 1.00 87.94 176 PRO A O 1
ATOM 1368 N N . THR A 1 177 ? -3.798 -17.036 -6.814 1.00 86.75 177 THR A N 1
ATOM 1369 C CA . THR A 1 177 ? -3.361 -18.433 -6.938 1.00 86.75 177 THR A CA 1
ATOM 1370 C C . THR A 1 177 ? -2.494 -18.876 -5.760 1.00 86.75 177 THR A C 1
ATOM 1372 O O . THR A 1 177 ? -2.391 -20.072 -5.474 1.00 86.75 177 THR A O 1
ATOM 1375 N N . ALA A 1 178 ? -1.921 -17.922 -5.019 1.00 74.81 178 ALA A N 1
ATOM 1376 C CA . ALA A 1 178 ? -1.144 -18.192 -3.822 1.00 74.81 178 ALA A CA 1
ATOM 1377 C C . ALA A 1 178 ? -2.091 -18.587 -2.672 1.00 74.81 178 ALA A C 1
ATOM 1379 O O . ALA A 1 178 ? -2.677 -17.746 -1.994 1.00 74.81 178 ALA A O 1
ATOM 1380 N N . SER A 1 179 ? -2.253 -19.892 -2.446 1.00 70.94 179 SER A N 1
ATOM 1381 C CA . SER A 1 179 ? -3.075 -20.446 -1.363 1.00 70.94 179 SER A CA 1
ATOM 1382 C C . SER A 1 179 ? -2.228 -21.241 -0.365 1.00 70.94 179 SER A C 1
ATOM 1384 O O . SER A 1 179 ? -1.117 -21.672 -0.666 1.00 70.94 179 SER A O 1
ATOM 1386 N N . GLY A 1 180 ? -2.717 -21.387 0.871 1.00 69.62 180 GLY A N 1
ATOM 1387 C CA . GLY A 1 180 ? -2.098 -22.239 1.899 1.00 69.62 180 GLY A CA 1
ATOM 1388 C C . GLY A 1 180 ? -0.783 -21.735 2.515 1.00 69.62 180 GLY A C 1
ATOM 1389 O O . GLY A 1 180 ? -0.306 -22.333 3.475 1.00 69.62 180 GLY A O 1
ATOM 1390 N N . SER A 1 181 ? -0.211 -20.631 2.025 1.00 78.38 181 SER A N 1
ATOM 1391 C CA . SER A 1 181 ? 0.988 -20.012 2.599 1.00 78.38 181 SER A CA 1
ATOM 1392 C C . SER A 1 181 ? 0.641 -18.858 3.545 1.00 78.38 181 SER A C 1
ATOM 1394 O O . SER A 1 181 ? -0.275 -18.066 3.310 1.00 78.38 181 SER A O 1
ATOM 1396 N N . ASN A 1 182 ? 1.429 -18.708 4.613 1.00 80.62 182 ASN A N 1
ATOM 1397 C CA . ASN A 1 182 ? 1.376 -17.510 5.455 1.00 80.62 182 ASN A CA 1
ATOM 1398 C C . ASN A 1 182 ? 1.866 -16.264 4.709 1.00 80.62 182 ASN A C 1
ATOM 1400 O O . ASN A 1 182 ? 1.440 -15.157 5.037 1.00 80.62 182 ASN A O 1
ATOM 1404 N N . ARG A 1 183 ? 2.720 -16.462 3.700 1.00 87.69 183 ARG A N 1
ATOM 1405 C CA . ARG A 1 183 ? 3.328 -15.431 2.865 1.00 87.69 183 ARG A CA 1
ATOM 1406 C C . ARG A 1 183 ? 2.853 -15.573 1.424 1.00 87.69 183 ARG A C 1
ATOM 1408 O O . ARG A 1 183 ? 3.175 -16.568 0.777 1.00 87.69 183 ARG A O 1
ATOM 1415 N N . LEU A 1 184 ? 2.100 -14.592 0.941 1.00 91.06 184 LEU A N 1
ATOM 1416 C CA . LEU A 1 184 ? 1.568 -14.581 -0.421 1.00 91.06 184 LEU A CA 1
ATOM 1417 C C . LEU A 1 184 ? 2.341 -13.596 -1.294 1.00 91.06 184 LEU A C 1
ATOM 1419 O O . LEU A 1 184 ? 2.796 -12.548 -0.824 1.00 91.06 184 LEU A O 1
ATOM 1423 N N . SER A 1 185 ? 2.479 -13.958 -2.563 1.00 91.44 185 SER A N 1
ATOM 1424 C CA . SER A 1 185 ? 3.103 -13.131 -3.589 1.00 91.44 185 SER A CA 1
ATOM 1425 C C . SER A 1 185 ? 2.148 -12.053 -4.096 1.00 91.44 185 SER A C 1
ATOM 1427 O O . SER A 1 185 ? 0.941 -12.083 -3.845 1.00 91.44 185 SER A O 1
ATOM 1429 N N . PHE A 1 186 ? 2.711 -11.107 -4.837 1.00 92.56 186 PHE A N 1
ATOM 1430 C CA . PHE A 1 186 ? 1.966 -10.098 -5.570 1.00 92.56 186 PHE A CA 1
ATOM 1431 C C . PHE A 1 186 ? 2.065 -10.349 -7.066 1.00 92.56 186 PHE A C 1
ATOM 1433 O O . PHE A 1 186 ? 3.075 -10.850 -7.557 1.00 92.56 186 PHE A O 1
ATOM 1440 N N . ILE A 1 187 ? 1.021 -9.938 -7.770 1.00 93.06 187 ILE A N 1
ATOM 1441 C CA . ILE A 1 187 ? 1.012 -9.761 -9.215 1.00 93.06 187 ILE A CA 1
ATOM 1442 C C . ILE A 1 187 ? 0.675 -8.305 -9.521 1.00 93.06 187 ILE A C 1
ATOM 1444 O O . ILE A 1 187 ? 0.088 -7.599 -8.695 1.00 93.06 187 ILE A O 1
ATOM 1448 N N . TYR A 1 188 ? 1.048 -7.868 -10.721 1.00 93.44 188 TYR A N 1
ATOM 1449 C CA . TYR A 1 188 ? 0.970 -6.463 -11.103 1.00 93.44 188 TYR A CA 1
ATOM 1450 C C . TYR A 1 188 ? 0.254 -6.277 -12.442 1.00 93.44 188 TYR A C 1
ATOM 1452 O O . TYR A 1 188 ? 0.911 -5.933 -13.428 1.00 93.44 188 TYR A O 1
ATOM 1460 N N . PRO A 1 189 ? -1.055 -6.572 -12.532 1.00 93.75 189 PRO A N 1
ATOM 1461 C CA . PRO A 1 189 ? -1.815 -6.419 -13.769 1.00 93.75 189 PRO A CA 1
ATOM 1462 C C . PRO A 1 189 ? -1.989 -4.941 -14.139 1.00 93.75 189 PRO A C 1
ATOM 1464 O O . PRO A 1 189 ? -1.852 -4.058 -13.292 1.00 93.75 189 PRO A O 1
ATOM 1467 N N . THR A 1 190 ? -2.331 -4.683 -15.402 1.00 93.44 190 THR A N 1
ATOM 1468 C CA . THR A 1 190 ? -2.716 -3.346 -15.884 1.00 93.44 190 THR A CA 1
ATOM 1469 C C . THR A 1 190 ? -4.202 -3.033 -15.711 1.00 93.44 190 THR A C 1
ATOM 1471 O O . THR A 1 190 ? -4.608 -1.882 -15.831 1.00 93.44 190 THR A O 1
ATOM 1474 N N . ASP A 1 191 ? -5.008 -4.046 -15.383 1.00 93.75 191 ASP A N 1
ATOM 1475 C CA . ASP A 1 191 ? -6.424 -3.927 -15.041 1.00 93.75 191 ASP A CA 1
ATOM 1476 C C . ASP A 1 191 ? -6.715 -4.765 -13.778 1.00 93.75 191 ASP A C 1
ATOM 1478 O O . ASP A 1 191 ? -6.511 -5.984 -13.792 1.00 93.75 191 ASP A O 1
ATOM 1482 N N . PRO A 1 192 ? -7.169 -4.154 -12.667 1.00 95.19 192 PRO A N 1
ATOM 1483 C CA . PRO A 1 192 ? -7.466 -4.868 -11.430 1.00 95.19 192 PRO A CA 1
ATOM 1484 C C . PRO A 1 192 ? -8.852 -5.543 -11.424 1.00 95.19 192 PRO A C 1
ATOM 1486 O O . PRO A 1 192 ? -9.149 -6.299 -10.498 1.00 95.19 192 PRO A O 1
ATOM 1489 N N . THR A 1 193 ? -9.719 -5.278 -12.408 1.00 93.06 193 THR A N 1
ATOM 1490 C CA . THR A 1 193 ? -11.165 -5.570 -12.341 1.00 93.06 193 THR A CA 1
ATOM 1491 C C . THR A 1 193 ? -11.471 -7.056 -12.141 1.00 93.06 193 THR A C 1
ATOM 1493 O O . THR A 1 193 ? -12.338 -7.411 -11.341 1.00 93.06 193 THR A O 1
ATOM 1496 N N . SER A 1 194 ? -10.724 -7.947 -12.797 1.00 94.69 194 SER A N 1
ATOM 1497 C CA . SER A 1 194 ? -10.913 -9.401 -12.687 1.00 94.69 194 SER A CA 1
ATOM 1498 C C . SER A 1 194 ? -10.437 -10.005 -11.361 1.00 94.69 194 SER A C 1
ATOM 1500 O O . SER A 1 194 ? -10.660 -11.189 -11.122 1.00 94.69 194 SER A O 1
ATOM 1502 N N . TYR A 1 195 ? -9.774 -9.226 -10.501 1.00 96.06 195 TYR A N 1
ATOM 1503 C CA . TYR A 1 195 ? -9.148 -9.717 -9.268 1.00 96.06 195 TYR A CA 1
ATOM 1504 C C . TYR A 1 195 ? -9.966 -9.422 -8.003 1.00 96.06 195 TYR A C 1
ATOM 1506 O O . TYR A 1 195 ? -9.617 -9.896 -6.919 1.00 96.06 195 TYR A O 1
ATOM 1514 N N . GLY A 1 196 ? -11.066 -8.671 -8.119 1.00 95.56 196 GLY A N 1
ATOM 1515 C CA . GLY A 1 196 ? -12.000 -8.418 -7.021 1.00 95.56 196 GLY A CA 1
ATOM 1516 C C . GLY A 1 196 ? -11.314 -7.919 -5.744 1.00 95.56 196 GLY A C 1
ATOM 1517 O O . GLY A 1 196 ? -10.474 -7.020 -5.776 1.00 95.56 196 GLY A O 1
ATOM 1518 N N . ALA A 1 197 ? -11.650 -8.529 -4.605 1.00 96.38 197 ALA A N 1
ATOM 1519 C CA . ALA A 1 197 ? -11.144 -8.127 -3.293 1.00 96.38 197 ALA A CA 1
ATOM 1520 C C . ALA A 1 197 ? -9.615 -8.271 -3.133 1.00 96.38 197 ALA A C 1
ATOM 1522 O O . ALA A 1 197 ? -9.028 -7.622 -2.266 1.00 96.38 197 ALA A O 1
ATOM 1523 N N . ASN A 1 198 ? -8.938 -9.064 -3.970 1.00 96.94 198 ASN A N 1
ATOM 1524 C CA . ASN A 1 198 ? -7.478 -9.187 -3.926 1.00 96.94 198 ASN A CA 1
ATOM 1525 C C . ASN A 1 198 ? -6.754 -7.940 -4.450 1.00 96.94 198 ASN A C 1
ATOM 1527 O O . ASN A 1 198 ? -5.596 -7.722 -4.091 1.00 96.94 198 ASN A O 1
ATOM 1531 N N . ALA A 1 199 ? -7.426 -7.117 -5.259 1.00 97.81 199 ALA A N 1
ATOM 1532 C CA . ALA A 1 199 ? -6.926 -5.821 -5.716 1.00 97.81 199 ALA A CA 1
ATOM 1533 C C . ALA A 1 199 ? -7.333 -4.656 -4.796 1.00 97.81 199 ALA A C 1
ATOM 1535 O O . ALA A 1 199 ? -6.992 -3.503 -5.065 1.00 97.81 199 ALA A O 1
ATOM 1536 N N . GLN A 1 200 ? -8.082 -4.943 -3.728 1.00 98.31 200 GLN A N 1
ATOM 1537 C CA . GLN A 1 200 ? -8.643 -3.945 -2.830 1.00 98.31 200 GLN A CA 1
ATOM 1538 C C . GLN A 1 200 ? -7.878 -3.884 -1.512 1.00 98.31 200 GLN A C 1
ATOM 1540 O O . GLN A 1 200 ? -7.535 -4.904 -0.904 1.00 98.31 200 GLN A O 1
ATOM 1545 N N . TRP A 1 201 ? -7.672 -2.660 -1.045 1.00 98.44 201 TRP A N 1
ATOM 1546 C CA . TRP A 1 201 ? -6.840 -2.353 0.104 1.00 98.44 201 TRP A CA 1
ATOM 1547 C C . TRP A 1 201 ? -7.538 -1.408 1.068 1.00 98.44 201 TRP A C 1
ATOM 1549 O O . TRP A 1 201 ? -8.304 -0.536 0.663 1.00 98.44 201 TRP A O 1
ATOM 1559 N N . LYS A 1 202 ? -7.234 -1.549 2.354 1.00 98.25 202 LYS A N 1
ATOM 1560 C CA . LYS A 1 202 ? -7.636 -0.619 3.408 1.00 98.25 202 LYS A CA 1
ATOM 1561 C C . LYS A 1 202 ? -6.402 -0.134 4.150 1.00 98.25 202 LYS A C 1
ATOM 1563 O O . LYS A 1 202 ? -5.503 -0.921 4.441 1.00 98.25 202 LYS A O 1
ATOM 1568 N N . PHE A 1 203 ? -6.380 1.148 4.485 1.00 97.50 203 PHE A N 1
ATOM 1569 C CA . PHE A 1 203 ? -5.345 1.729 5.335 1.00 97.50 203 PHE A CA 1
ATOM 1570 C C . PHE A 1 203 ? -5.798 1.648 6.785 1.00 97.50 203 PHE A C 1
ATOM 1572 O O . PHE A 1 203 ? -6.800 2.262 7.160 1.00 97.50 203 PHE A O 1
ATOM 1579 N N . ILE A 1 204 ? -5.089 0.846 7.572 1.00 97.06 204 ILE A N 1
ATOM 1580 C CA . ILE A 1 204 ? -5.368 0.623 8.992 1.00 97.06 204 ILE A CA 1
ATOM 1581 C C . ILE A 1 204 ? -4.333 1.397 9.785 1.00 97.06 204 ILE A C 1
ATOM 1583 O O . ILE A 1 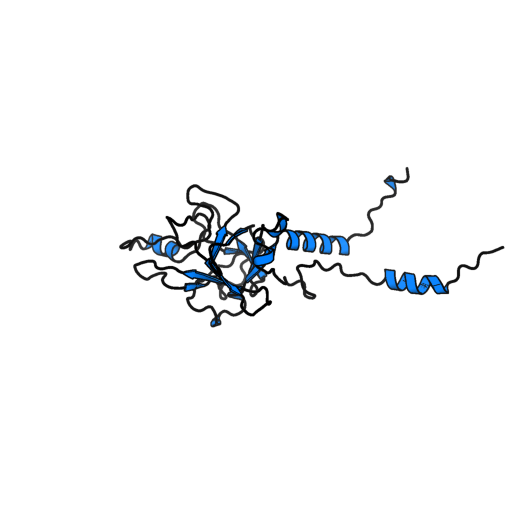204 ? -3.144 1.209 9.557 1.00 97.06 204 ILE A O 1
ATOM 1587 N N . THR A 1 205 ? -4.751 2.273 10.684 1.00 96.62 205 THR A N 1
ATOM 1588 C CA . THR A 1 205 ? -3.810 3.056 11.491 1.00 96.62 205 THR A CA 1
ATOM 1589 C C . THR A 1 205 ? -3.267 2.232 12.657 1.00 96.62 205 THR A C 1
ATOM 1591 O O . THR A 1 205 ? -3.871 1.246 13.086 1.00 96.62 205 THR A O 1
ATOM 1594 N N . LEU A 1 206 ? -2.129 2.639 13.220 1.00 94.50 206 LEU A N 1
ATOM 1595 C CA . LEU A 1 206 ? -1.645 2.074 14.478 1.00 94.50 206 LEU A CA 1
ATOM 1596 C C . LEU A 1 206 ? -2.657 2.304 15.612 1.00 94.50 206 LEU A C 1
ATOM 1598 O O . LEU A 1 206 ? -2.806 1.442 16.478 1.00 94.50 206 LEU A O 1
ATOM 1602 N N . GLN A 1 207 ? -3.381 3.426 15.582 1.00 93.75 207 GLN A N 1
ATOM 1603 C CA . GLN A 1 207 ? -4.489 3.698 16.498 1.00 93.75 207 GLN A CA 1
ATOM 1604 C C . GLN A 1 207 ? -5.574 2.612 16.399 1.00 93.75 207 GLN A C 1
ATOM 1606 O O . GLN A 1 207 ? -5.936 2.032 17.421 1.00 93.75 207 GLN A O 1
ATOM 1611 N N . ASP A 1 208 ? -6.016 2.256 15.187 1.00 94.38 208 ASP A N 1
ATOM 1612 C CA . ASP A 1 208 ? -7.007 1.189 14.977 1.00 94.38 208 ASP A CA 1
ATOM 1613 C C . ASP A 1 208 ? -6.543 -0.150 15.557 1.00 94.38 208 ASP A C 1
ATOM 1615 O O . ASP A 1 208 ? -7.317 -0.853 16.210 1.00 94.38 208 ASP A O 1
ATOM 1619 N N . LEU A 1 209 ? -5.271 -0.505 15.341 1.00 92.00 209 LEU A N 1
ATOM 1620 C CA . LEU A 1 209 ? -4.689 -1.730 15.891 1.00 92.00 209 LEU A CA 1
ATOM 1621 C C . LEU A 1 209 ? -4.667 -1.706 17.424 1.00 92.00 209 LEU A C 1
ATOM 1623 O O . LEU A 1 209 ? -5.039 -2.693 18.060 1.00 92.00 209 LEU A O 1
ATOM 1627 N N . LYS A 1 210 ? -4.248 -0.585 18.025 1.00 89.88 210 LYS A N 1
ATOM 1628 C CA . LYS A 1 210 ? -4.212 -0.402 19.484 1.00 89.88 210 LYS A CA 1
ATOM 1629 C C . LYS A 1 210 ? -5.607 -0.494 20.091 1.00 89.88 210 LYS A C 1
ATOM 1631 O O . LYS A 1 210 ? -5.772 -1.118 21.138 1.00 89.88 210 LYS A O 1
ATOM 1636 N N . ASP A 1 211 ? -6.602 0.099 19.447 1.00 88.62 211 ASP A N 1
ATOM 1637 C CA . ASP A 1 211 ? -7.972 0.085 19.947 1.00 88.62 211 ASP A CA 1
ATOM 1638 C C . ASP A 1 211 ? -8.612 -1.296 19.789 1.00 88.62 211 ASP A C 1
ATOM 1640 O O . ASP A 1 211 ? -9.250 -1.768 20.729 1.00 88.62 211 ASP A O 1
ATOM 1644 N N . ALA A 1 212 ? -8.363 -1.993 18.672 1.00 86.69 212 ALA A N 1
ATOM 1645 C CA . ALA A 1 212 ? -8.766 -3.391 18.477 1.00 86.69 212 ALA A CA 1
ATOM 1646 C C . ALA A 1 212 ? -8.164 -4.310 19.538 1.00 86.69 212 ALA A C 1
ATOM 1648 O O . ALA A 1 212 ? -8.871 -5.128 20.128 1.00 86.69 212 ALA A O 1
ATOM 1649 N N . PHE A 1 213 ? -6.878 -4.125 19.839 1.00 83.81 213 PHE A N 1
ATOM 1650 C CA . PHE A 1 213 ? -6.214 -4.852 20.910 1.00 83.81 213 PHE A CA 1
ATOM 1651 C C . PHE A 1 213 ? -6.890 -4.577 22.261 1.00 83.81 213 PHE A C 1
ATOM 1653 O O . PHE A 1 213 ? -7.368 -5.506 22.904 1.00 83.81 213 PHE A O 1
ATOM 1660 N N . LYS A 1 214 ? -7.026 -3.311 22.677 1.00 80.50 214 LYS A N 1
ATOM 1661 C CA . LYS A 1 214 ? -7.663 -2.956 23.961 1.00 80.50 214 LYS A CA 1
ATOM 1662 C C . LYS A 1 214 ? -9.081 -3.506 24.090 1.00 80.50 214 LYS A C 1
ATOM 1664 O O . LYS A 1 214 ? -9.429 -4.025 25.142 1.00 80.50 214 LYS A O 1
ATOM 1669 N N . ALA A 1 215 ? -9.886 -3.397 23.037 1.00 76.62 215 ALA A N 1
ATOM 1670 C CA . ALA A 1 215 ? -11.255 -3.893 22.998 1.00 76.62 215 ALA A CA 1
ATOM 1671 C C . ALA A 1 215 ? -11.327 -5.410 23.236 1.00 76.62 215 ALA A C 1
ATOM 1673 O O . ALA A 1 215 ? -12.141 -5.872 24.040 1.00 76.62 215 ALA A O 1
ATOM 1674 N N . GLN A 1 216 ? -10.427 -6.169 22.601 1.00 71.31 216 GLN A N 1
ATOM 1675 C CA . GLN A 1 216 ? -10.330 -7.614 22.783 1.00 71.31 216 GLN A CA 1
ATOM 1676 C C . GLN A 1 216 ? -10.021 -7.977 24.242 1.00 71.31 216 GLN A C 1
ATOM 1678 O O . GLN A 1 216 ? -10.729 -8.802 24.816 1.00 71.31 216 GLN A O 1
ATOM 1683 N N . PHE A 1 217 ? -9.031 -7.333 24.867 1.00 64.00 217 PHE A N 1
ATOM 1684 C CA . PHE A 1 217 ? -8.649 -7.631 26.255 1.00 64.00 217 PHE A CA 1
ATOM 1685 C C . PHE A 1 217 ? -9.662 -7.113 27.284 1.00 64.00 217 PHE A C 1
ATOM 1687 O O . PHE A 1 217 ? -9.988 -7.824 28.231 1.00 64.00 217 PHE A O 1
ATOM 1694 N N . ALA A 1 218 ? -10.250 -5.934 27.061 1.00 62.06 218 ALA A N 1
ATOM 1695 C CA . ALA A 1 218 ? -11.315 -5.398 27.909 1.00 62.06 218 ALA A CA 1
ATOM 1696 C C . ALA A 1 218 ? -12.564 -6.297 27.932 1.00 62.06 218 ALA A C 1
ATOM 1698 O O . ALA A 1 218 ? -13.328 -6.264 28.892 1.00 62.06 218 ALA A O 1
ATOM 1699 N N . SER A 1 219 ? -12.780 -7.102 26.886 1.00 58.31 219 SER A N 1
ATOM 1700 C CA . SER A 1 219 ? -13.891 -8.057 26.821 1.00 58.31 219 SER A CA 1
ATOM 1701 C C . SER A 1 219 ? -13.621 -9.392 27.531 1.00 58.31 219 SER A C 1
ATOM 1703 O O . SER A 1 219 ? -14.565 -10.148 27.759 1.00 58.31 219 SER A O 1
ATOM 1705 N N . SER A 1 220 ? -12.361 -9.692 27.872 1.00 54.00 220 SER A N 1
ATOM 1706 C CA . SER A 1 220 ? -11.930 -11.003 28.383 1.00 54.00 220 SER A CA 1
ATOM 1707 C C . SER A 1 220 ? -11.380 -11.002 29.811 1.00 54.00 220 SER A C 1
ATOM 1709 O O . SER A 1 220 ? -11.102 -12.078 30.336 1.00 54.00 220 SER A O 1
ATOM 1711 N N . GLU A 1 221 ? -11.207 -9.844 30.450 1.00 51.66 221 GLU A N 1
ATOM 1712 C CA . GLU A 1 221 ? -10.709 -9.785 31.829 1.00 51.66 221 GLU A CA 1
ATOM 1713 C C . GLU A 1 221 ? -11.838 -9.767 32.870 1.00 51.66 221 GLU A C 1
ATOM 1715 O O . GLU A 1 221 ? -12.795 -8.998 32.780 1.00 51.66 221 GLU A O 1
ATOM 1720 N N . ALA A 1 222 ? -11.698 -10.608 33.903 1.00 55.62 222 ALA A N 1
ATOM 1721 C CA . ALA A 1 222 ? -12.355 -10.368 35.184 1.00 55.62 222 ALA A CA 1
ATOM 1722 C C . ALA A 1 222 ? -11.738 -9.105 35.820 1.00 55.62 222 ALA A C 1
ATOM 1724 O O . ALA A 1 222 ? -10.555 -8.852 35.586 1.00 55.62 222 ALA A O 1
ATOM 1725 N N . PRO A 1 223 ? -12.482 -8.315 36.620 1.00 60.22 223 PRO A N 1
ATOM 1726 C CA . PRO A 1 223 ? -11.926 -7.133 37.272 1.00 60.22 223 PRO A CA 1
ATOM 1727 C C . PRO A 1 223 ? -10.628 -7.491 37.995 1.00 60.22 223 PRO A C 1
ATOM 1729 O O . PRO A 1 223 ? -10.607 -8.452 38.768 1.00 60.22 223 PRO A O 1
ATOM 1732 N N . ALA A 1 224 ? -9.559 -6.736 37.737 1.00 53.81 224 ALA A N 1
ATOM 1733 C CA . ALA A 1 224 ? -8.313 -6.903 38.467 1.00 53.81 224 ALA A CA 1
ATOM 1734 C C . ALA A 1 224 ? -8.603 -6.794 39.972 1.00 53.81 224 ALA A C 1
ATOM 1736 O O . ALA A 1 224 ? -9.226 -5.827 40.421 1.00 53.81 224 ALA A O 1
ATOM 1737 N N . ASP A 1 225 ? -8.182 -7.801 40.739 1.00 52.59 225 ASP A N 1
ATOM 1738 C CA . ASP A 1 225 ? -8.338 -7.810 42.190 1.00 52.59 225 ASP A CA 1
ATOM 1739 C C . ASP A 1 225 ? -7.463 -6.702 42.797 1.00 52.59 225 ASP A C 1
ATOM 1741 O O . ASP A 1 225 ? -6.251 -6.840 42.967 1.00 52.59 225 ASP A O 1
ATOM 1745 N N . ALA A 1 226 ? -8.097 -5.566 43.081 1.00 57.53 226 ALA A N 1
ATOM 1746 C CA . ALA A 1 226 ? -7.474 -4.386 43.660 1.00 57.53 226 ALA A CA 1
ATOM 1747 C C . ALA A 1 226 ? -7.536 -4.370 45.197 1.00 57.53 226 ALA A C 1
ATOM 1749 O O . ALA A 1 226 ? -7.359 -3.313 45.803 1.00 57.53 226 ALA A O 1
ATOM 1750 N N . THR A 1 227 ? -7.770 -5.516 45.854 1.00 65.94 227 THR A N 1
ATOM 1751 C CA . THR A 1 227 ? -7.844 -5.603 47.328 1.00 65.94 227 THR A CA 1
ATOM 1752 C C . THR A 1 227 ? -6.554 -5.112 48.007 1.00 65.94 227 THR A C 1
ATOM 1754 O O . THR A 1 227 ? -6.589 -4.655 49.146 1.00 65.94 227 THR A O 1
ATOM 1757 N N . PHE A 1 228 ? -5.426 -5.084 47.288 1.00 59.88 228 PHE A N 1
ATOM 1758 C CA . PHE A 1 228 ? -4.165 -4.496 47.755 1.00 59.88 228 PHE A CA 1
ATOM 1759 C C . PHE A 1 228 ? -4.202 -2.967 47.972 1.00 59.88 228 PHE A C 1
ATOM 1761 O O . PHE A 1 228 ? -3.299 -2.431 48.603 1.00 59.88 228 PHE A O 1
ATOM 1768 N N . LEU A 1 229 ? -5.211 -2.246 47.465 1.00 53.09 229 LEU A N 1
ATOM 1769 C CA . LEU A 1 229 ? -5.405 -0.809 47.730 1.00 53.09 229 LEU A CA 1
ATOM 1770 C C . LEU A 1 229 ? -6.159 -0.535 49.042 1.00 53.09 229 LEU A C 1
ATOM 1772 O O . LEU A 1 229 ? -6.329 0.621 49.421 1.00 53.09 229 LEU A O 1
ATOM 1776 N N . LEU A 1 230 ? -6.651 -1.584 49.706 1.00 64.38 230 LEU A N 1
ATOM 1777 C CA . LEU A 1 230 ? -7.433 -1.500 50.941 1.00 64.38 230 LEU A CA 1
ATOM 1778 C C . LEU A 1 230 ? -6.621 -1.869 52.199 1.00 64.38 230 LEU A C 1
ATOM 1780 O O . LEU A 1 230 ? -7.219 -2.019 53.264 1.00 64.38 230 LEU A O 1
ATOM 1784 N N . THR A 1 231 ? -5.295 -2.028 52.089 1.00 48.59 231 THR A N 1
ATOM 1785 C CA . THR A 1 231 ? -4.389 -2.272 53.231 1.00 48.59 231 THR A CA 1
ATOM 1786 C C . THR A 1 231 ? -3.749 -1.000 53.751 1.00 48.59 231 THR A C 1
ATOM 1788 O O . THR A 1 231 ? -3.223 -0.243 52.904 1.00 48.59 231 THR A O 1
#

Foldseek 3Di:
DDPPPPPVVVVVVVVVVVPLPLQAQPQADPVRHGQFDDVVCQAPHPDPLSQWWWKAFQPPRFTWDADDPPQDFIWTANDTFTWGWDDDDDQKIWIFGPDADPQGTTKFAFADDAPPPPPVCLVRRQTIHGSHDPVGGQGIKGWADPDPPSLKTWIWTADCHPPDSHHGTWTWFFDPVDPDDSITDTHTDNDCVVRPSRRMIGIAGSSSVVSNVVSVVVSPDDPDPPCVVVD

Sequence (231 aa):
MMRKINLFFILPVMILLLCSTRSMAQGQDANYKWVGNELSTVIGNSNADMNAVYLYNVGTGKYLNVGSIWGTSISAYNVGMGLKLTKISADTYHIEGVLETDDGHMLGFPHVLAGDEVPDKQSSWDRVFCDRISTNAYVDWTIKETSSGSKTYTLYCKNDATPAIVHGDRYLVVDPTASGSNRLSFIYPTDPTSYGANAQWKFITLQDLKDAFKAQFASSEAPADATFLLT

Radius of gyration: 23.65 Å; chains: 1; bounding box: 59×38×85 Å